Protein AF-A0A958J1I3-F1 (afdb_monomer)

Solvent-accessible surface area (backbone atoms only — not comparable to full-atom values): 17478 Å² total; per-residue (Å²): 136,92,73,90,75,74,71,53,70,70,57,56,53,49,51,39,54,48,50,38,53,50,35,51,23,35,61,68,35,41,76,55,101,88,47,78,33,68,52,55,80,54,68,67,60,44,48,41,40,51,52,34,31,53,40,40,52,49,51,54,51,53,55,54,53,59,76,76,61,79,88,75,64,54,66,66,52,46,55,53,46,52,53,48,50,51,51,32,52,52,42,48,51,52,46,53,51,52,49,54,50,49,49,54,52,51,50,54,52,51,50,54,51,50,52,54,50,53,51,52,53,51,51,52,52,54,50,52,53,53,50,52,51,51,51,51,52,51,53,49,51,55,53,51,52,55,51,49,51,53,49,51,54,50,51,37,46,72,72,66,47,69,83,77,75,65,87,58,99,49,93,50,73,67,20,54,48,31,53,52,51,44,54,51,41,53,53,48,50,53,49,51,51,52,50,50,53,50,54,52,50,50,52,55,50,52,52,52,51,50,54,49,50,51,53,48,53,52,52,51,51,52,50,51,52,51,51,52,53,51,50,52,51,50,51,53,48,51,51,51,52,50,51,51,50,52,51,49,54,52,49,49,53,51,51,54,50,50,55,51,52,52,50,55,50,50,52,51,50,52,51,50,53,48,53,52,50,53,49,51,53,52,50,50,52,46,45,50,50,20,52,50,44,28,51,52,20,49,53,44,29,52,53,18,61,70,54,45,87,84,13,57,73,53,27,55,52,19,51,52,50,24,57,49,22,76,72,86

Sequence (328 aa):
MSGDDEVPIEEIYQHWQHGISICDAMLNGGENRFGSFYKIEDAEFQKQIYDIRNGLQQLLENARQRREINSAAGSTMEAQFDELYEKVMITAKNCEQSFQELQMSNYSKMESAYYSGVTMIRLAISFSVILALGISIVFGKWITGAISKLMGATEELANGDLTQNVDIQSEDELGKLANSMNAMRDKFVLKINDVQTVASGVTTNSWQVSATAEAISQGATEQAATAEEVSSSMEEIAANIQQNADNALQTEKIAVQTAQDAKISGEAVVKTVGAMRDIAGKISIIEEIARQTNLLALNAAIEAARAGEHGKGFAVVAAEVRKLAERS

Foldseek 3Di:
DPDPPPPPVVVVLVVLVVLLVVLVCQCPFDDDPVGGHDHDPDPVLNVLSVLLNVLSVVLSVLVVVCVVDPDPCNPVSVVVNVVSVVVSVVSVVVSVVVVVVVVVVVVVVVVVVVVVVVVVVVVVVVVVVVVVVVVCVVVVCLVVVLVVLVVVLVVCVVVVNLPDARDDPDPDPSVVVSVVSNVVSVVVVVVVVVVVVVVVVVVVVVVVVVVVVVVVVVVVVVVVVVVVVVVVVVVVVVVVVVVVVVVVVVVVVVVVVVVVVVVVVVVVVVVVVVVVVVVVVVVVVLLVVLVVQLVVLVVQLVVLVVVPPVSPVSNVVSVVSNVVSVVD

Nearest PDB structures (foldseek):
  8c5v-assembly1_I  TM=5.885E-01  e=3.967E-08  Escherichia coli
  3zx6-assembly1_B  TM=6.823E-01  e=2.682E-05  Archaeoglobus fulgidus DSM 4304
  3zx6-assembly1_A  TM=7.170E-01  e=5.809E-05  Archaeoglobus fulgidus DSM 4304
  3ja6-assembly1_I  TM=3.641E-01  e=4.634E-02  Escherichia coli

Radius of gyration: 97.56 Å; Cα contacts (8 Å, |Δi|>4): 157; chains: 1; bounding box: 191×30×256 Å

Structure (mmCIF, N/CA/C/O backbone):
data_AF-A0A958J1I3-F1
#
_entry.id   AF-A0A958J1I3-F1
#
loop_
_atom_site.group_PDB
_atom_site.id
_atom_site.type_symbol
_atom_site.label_atom_id
_atom_site.label_alt_id
_atom_site.label_comp_id
_atom_site.label_asym_id
_atom_site.label_entity_id
_atom_site.label_seq_id
_atom_site.pdbx_PDB_ins_code
_atom_site.Cartn_x
_atom_site.Cartn_y
_atom_site.Cartn_z
_atom_site.occupancy
_atom_site.B_iso_or_equiv
_atom_site.auth_seq_id
_atom_site.auth_comp_id
_atom_site.auth_asym_id
_atom_site.auth_atom_id
_atom_site.pdbx_PDB_model_num
ATOM 1 N N . MET A 1 1 ? 85.263 -6.090 -95.114 1.00 29.98 1 MET A N 1
ATOM 2 C CA . MET A 1 1 ? 86.656 -6.544 -94.862 1.00 29.98 1 MET A CA 1
ATOM 3 C C . MET A 1 1 ? 86.675 -7.395 -93.594 1.00 29.98 1 MET A C 1
ATOM 5 O O . MET A 1 1 ? 86.521 -6.840 -92.519 1.00 29.98 1 MET A O 1
ATOM 9 N N . SER A 1 2 ? 86.790 -8.720 -93.647 1.00 36.16 2 SER A N 1
ATOM 10 C CA . SER A 1 2 ? 87.144 -9.592 -94.779 1.00 36.16 2 SER A CA 1
ATOM 11 C C . SER A 1 2 ? 86.116 -10.714 -94.961 1.00 36.16 2 SER A C 1
ATOM 13 O O . SER A 1 2 ? 85.946 -11.527 -94.056 1.00 36.16 2 SER A O 1
ATOM 15 N N . GLY A 1 3 ? 85.479 -10.736 -96.131 1.00 32.16 3 GLY A N 1
ATOM 16 C CA . GLY A 1 3 ? 84.404 -11.652 -96.510 1.00 32.16 3 GLY A CA 1
ATOM 17 C C . GLY A 1 3 ? 83.336 -10.872 -97.269 1.00 32.16 3 GLY A C 1
ATOM 18 O O . GLY A 1 3 ? 82.390 -10.395 -96.653 1.00 32.16 3 GLY A O 1
ATOM 19 N N . ASP A 1 4 ? 83.556 -10.644 -98.568 1.00 41.19 4 ASP A N 1
ATOM 20 C CA . ASP A 1 4 ? 82.495 -10.223 -99.490 1.00 41.19 4 ASP A CA 1
ATOM 21 C C . ASP A 1 4 ? 81.545 -11.415 -99.661 1.00 41.19 4 ASP A C 1
ATOM 23 O O . ASP A 1 4 ? 81.651 -12.186 -100.612 1.00 41.19 4 ASP A O 1
ATOM 27 N N . ASP A 1 5 ? 80.653 -11.599 -98.689 1.00 40.56 5 ASP A N 1
ATOM 28 C CA . ASP A 1 5 ? 79.436 -12.377 -98.880 1.00 40.56 5 ASP A CA 1
ATOM 29 C C . ASP A 1 5 ? 78.467 -11.462 -99.637 1.00 40.56 5 ASP A C 1
ATOM 31 O O . ASP A 1 5 ? 77.619 -10.788 -99.048 1.00 40.56 5 ASP A O 1
ATOM 35 N N . GLU A 1 6 ? 78.653 -11.360 -100.957 1.00 43.72 6 GLU A N 1
ATOM 36 C CA . GLU A 1 6 ? 77.620 -10.818 -101.837 1.00 43.72 6 GLU A CA 1
ATOM 37 C C . GLU A 1 6 ? 76.363 -11.662 -101.623 1.00 43.72 6 GLU A C 1
ATOM 39 O O . GLU A 1 6 ? 76.263 -12.795 -102.101 1.00 43.72 6 GLU A O 1
ATOM 44 N N . VAL A 1 7 ? 75.413 -11.112 -100.861 1.00 52.91 7 VAL A N 1
ATOM 45 C CA . VAL A 1 7 ? 74.065 -11.661 -100.737 1.00 52.91 7 VAL A CA 1
ATOM 46 C C . VAL A 1 7 ? 73.565 -11.888 -102.164 1.00 52.91 7 VAL A C 1
ATOM 48 O O . VAL A 1 7 ? 73.525 -10.922 -102.938 1.00 52.91 7 VAL A O 1
ATOM 51 N N . PRO A 1 8 ? 73.222 -13.132 -102.552 1.00 62.91 8 PRO A N 1
ATOM 52 C CA . PRO A 1 8 ? 72.697 -13.412 -103.873 1.00 62.91 8 PRO A CA 1
ATOM 53 C C . PRO A 1 8 ? 71.594 -12.408 -104.187 1.00 62.91 8 PRO A C 1
ATOM 55 O O . PRO A 1 8 ? 70.680 -12.216 -103.390 1.00 62.91 8 PRO A O 1
ATOM 58 N N . ILE A 1 9 ? 71.663 -11.757 -105.347 1.00 64.81 9 ILE A N 1
ATOM 59 C CA . ILE A 1 9 ? 70.689 -10.733 -105.760 1.00 64.81 9 ILE A CA 1
ATOM 60 C C . ILE A 1 9 ? 69.236 -11.243 -105.602 1.00 64.81 9 ILE A C 1
ATOM 62 O O . ILE A 1 9 ? 68.337 -10.491 -105.228 1.00 64.81 9 ILE A O 1
ATOM 66 N N . GLU A 1 10 ? 69.019 -12.544 -105.814 1.00 66.19 10 GLU A N 1
ATOM 67 C CA . GLU A 1 10 ? 67.739 -13.231 -105.609 1.00 66.19 10 GLU A CA 1
ATOM 68 C C . GLU A 1 10 ? 67.233 -13.176 -104.153 1.00 66.19 10 GLU A C 1
ATOM 70 O O . GLU A 1 10 ? 66.034 -13.054 -103.906 1.00 66.19 10 GLU A O 1
ATOM 75 N N . GLU A 1 11 ? 68.137 -13.211 -103.177 1.00 71.19 11 GLU A N 1
ATOM 76 C CA . GLU A 1 11 ? 67.836 -13.109 -101.750 1.00 71.19 11 GLU A CA 1
ATOM 77 C C . GLU A 1 11 ? 67.462 -11.663 -101.365 1.00 71.19 11 GLU A C 1
ATOM 79 O O . GLU A 1 11 ? 66.508 -11.452 -100.615 1.00 71.19 11 GLU A O 1
ATOM 84 N N . ILE A 1 12 ? 68.086 -10.650 -101.982 1.00 73.38 12 ILE A N 1
ATOM 85 C CA . ILE A 1 12 ? 67.713 -9.228 -101.815 1.00 73.38 12 ILE A CA 1
ATOM 86 C C . ILE A 1 12 ? 66.283 -8.969 -102.316 1.00 73.38 12 ILE A C 1
ATOM 88 O O . ILE A 1 12 ? 65.480 -8.333 -101.627 1.00 73.38 12 ILE A O 1
ATOM 92 N N . TYR A 1 13 ? 65.923 -9.514 -103.483 1.00 76.25 13 TYR A N 1
ATOM 93 C CA . TYR A 1 13 ? 64.557 -9.420 -104.008 1.00 76.25 13 TYR A CA 1
ATOM 94 C C . TYR A 1 13 ? 63.529 -10.064 -103.080 1.00 76.25 13 TYR A C 1
ATOM 96 O O . TYR A 1 13 ? 62.459 -9.493 -102.849 1.00 76.25 13 TYR A O 1
ATOM 104 N N . GLN A 1 14 ? 63.855 -11.236 -102.530 1.00 79.94 14 GLN A N 1
ATOM 105 C CA . GLN A 1 14 ? 63.022 -11.899 -101.531 1.00 79.94 14 GLN A CA 1
ATOM 106 C C . GLN A 1 14 ? 62.835 -10.997 -100.305 1.00 79.94 14 GLN A C 1
ATOM 108 O O . GLN A 1 14 ? 61.708 -10.821 -99.847 1.00 79.94 14 GLN A O 1
ATOM 113 N N . HIS A 1 15 ? 63.893 -10.361 -99.797 1.00 81.44 15 HIS A N 1
ATOM 114 C CA . HIS A 1 15 ? 63.793 -9.436 -98.665 1.00 81.44 15 HIS A CA 1
ATOM 115 C C . HIS A 1 15 ? 62.873 -8.238 -98.935 1.00 81.44 15 HIS A C 1
ATOM 117 O O . HIS A 1 15 ? 62.054 -7.907 -98.076 1.00 81.44 15 HIS A O 1
ATOM 123 N N . TRP A 1 16 ? 62.922 -7.624 -100.120 1.00 83.38 16 TRP A N 1
ATOM 124 C CA . TRP A 1 16 ? 62.001 -6.528 -100.449 1.00 83.38 16 TRP A CA 1
ATOM 125 C C . TRP A 1 16 ? 60.556 -6.999 -100.617 1.00 83.38 16 TRP A C 1
ATOM 127 O O . TRP A 1 16 ? 59.643 -6.331 -100.134 1.00 83.38 16 TRP A O 1
ATOM 137 N N . GLN A 1 17 ? 60.328 -8.170 -101.221 1.00 83.31 17 GLN A N 1
ATOM 138 C CA . GLN A 1 17 ? 58.988 -8.770 -101.286 1.00 83.31 17 GLN A CA 1
ATOM 139 C C . GLN A 1 17 ? 58.423 -9.061 -99.890 1.00 83.31 17 GLN A C 1
ATOM 141 O O . GLN A 1 17 ? 57.243 -8.810 -99.634 1.00 83.31 17 GLN A O 1
ATOM 146 N N . HIS A 1 18 ? 59.263 -9.525 -98.964 1.00 85.62 18 HIS A N 1
ATOM 147 C CA . HIS A 1 18 ? 58.885 -9.691 -97.563 1.00 85.62 18 HIS A CA 1
ATOM 148 C C . HIS A 1 18 ? 58.557 -8.367 -96.885 1.00 85.62 18 HIS A C 1
ATOM 150 O O . HIS A 1 18 ? 57.523 -8.282 -96.227 1.00 85.62 18 HIS A O 1
ATOM 156 N N . GLY A 1 19 ? 59.376 -7.332 -97.088 1.00 84.31 19 GLY A N 1
ATOM 157 C CA . GLY A 1 19 ? 59.107 -5.990 -96.573 1.00 84.31 19 GLY A CA 1
ATOM 158 C C . GLY A 1 19 ? 57.751 -5.454 -97.038 1.00 84.31 19 GLY A C 1
ATOM 159 O O . GLY A 1 19 ? 56.958 -5.010 -96.214 1.00 84.31 19 GLY A O 1
ATOM 160 N N . ILE A 1 20 ? 57.423 -5.604 -98.327 1.00 85.12 20 ILE A N 1
ATOM 161 C CA . ILE A 1 20 ? 56.114 -5.217 -98.887 1.00 85.12 20 ILE A CA 1
ATOM 162 C C . ILE A 1 20 ? 54.974 -5.988 -98.206 1.00 85.12 20 ILE A C 1
ATOM 164 O O . ILE A 1 20 ? 53.985 -5.380 -97.801 1.00 85.12 20 ILE A O 1
ATOM 168 N N . SER A 1 21 ? 55.121 -7.307 -98.025 1.00 85.12 21 SER A N 1
ATOM 169 C CA . SER A 1 21 ? 54.121 -8.140 -97.340 1.00 85.12 21 SER A CA 1
ATOM 170 C C . SER A 1 21 ? 53.931 -7.760 -95.866 1.00 85.12 21 SER A C 1
ATOM 172 O O . SER A 1 21 ? 52.814 -7.850 -95.354 1.00 85.12 21 SER A O 1
ATOM 174 N N . ILE A 1 22 ? 54.993 -7.330 -95.181 1.00 85.75 22 ILE A N 1
ATOM 175 C CA . ILE A 1 22 ? 54.921 -6.830 -93.803 1.00 85.75 22 ILE A CA 1
ATOM 176 C C . ILE A 1 22 ? 54.189 -5.487 -93.769 1.00 85.75 22 ILE A C 1
ATOM 178 O O . ILE A 1 22 ? 53.263 -5.330 -92.976 1.00 85.75 22 ILE A O 1
ATOM 182 N N . CYS A 1 23 ? 54.525 -4.553 -94.662 1.00 85.88 23 CYS A N 1
ATOM 183 C CA . CYS A 1 23 ? 53.825 -3.274 -94.768 1.00 85.88 23 CYS A CA 1
ATOM 184 C C . CYS A 1 23 ? 52.327 -3.464 -95.063 1.00 85.88 23 CYS A C 1
ATOM 186 O O . CYS A 1 23 ? 51.488 -2.823 -94.435 1.00 85.88 23 CYS A O 1
ATOM 188 N N . ASP A 1 24 ? 51.977 -4.380 -95.971 1.00 85.12 24 ASP A N 1
ATOM 189 C CA . ASP A 1 24 ? 50.583 -4.704 -96.290 1.00 85.12 24 ASP A CA 1
ATOM 190 C C . ASP A 1 24 ? 49.822 -5.295 -95.096 1.00 85.12 24 ASP A C 1
ATOM 192 O O . ASP A 1 24 ? 48.665 -4.932 -94.862 1.00 85.12 24 ASP A O 1
ATOM 196 N N . ALA A 1 25 ? 50.478 -6.157 -94.313 1.00 84.38 25 ALA A N 1
ATOM 197 C CA . ALA A 1 25 ? 49.906 -6.718 -93.093 1.00 84.38 25 ALA A CA 1
ATOM 198 C C . ALA A 1 25 ? 49.723 -5.653 -91.996 1.00 84.38 25 ALA A C 1
ATOM 200 O O . ALA A 1 25 ? 48.696 -5.647 -91.321 1.00 84.38 25 ALA A O 1
ATOM 201 N N . MET A 1 26 ? 50.657 -4.706 -91.851 1.00 83.25 26 MET A N 1
ATOM 202 C CA . MET A 1 26 ? 50.542 -3.600 -90.889 1.00 83.25 26 MET A CA 1
ATOM 203 C C . MET A 1 26 ? 49.437 -2.591 -91.257 1.00 83.25 26 MET A C 1
ATOM 205 O O . MET A 1 26 ? 48.761 -2.064 -90.371 1.00 83.25 26 MET A O 1
ATOM 209 N N . LEU A 1 27 ? 49.221 -2.328 -92.553 1.00 84.19 27 LEU A N 1
ATOM 210 C CA . LEU A 1 27 ? 48.207 -1.377 -93.034 1.00 84.19 27 LEU A CA 1
ATOM 211 C C . LEU A 1 27 ? 46.780 -1.928 -92.989 1.00 84.19 27 LEU A C 1
ATOM 213 O O . LEU A 1 27 ? 45.836 -1.182 -92.722 1.00 84.19 27 LEU A O 1
ATOM 217 N N . ASN A 1 28 ? 46.606 -3.219 -93.279 1.00 82.00 28 ASN A N 1
ATOM 218 C CA . ASN A 1 28 ? 45.280 -3.823 -93.434 1.00 82.00 28 ASN A CA 1
ATOM 219 C C . ASN A 1 28 ? 44.875 -4.715 -92.255 1.00 82.00 28 ASN A C 1
ATOM 221 O O . ASN A 1 28 ? 43.683 -4.964 -92.073 1.00 82.00 28 ASN A O 1
ATOM 225 N N . GLY A 1 29 ? 45.838 -5.145 -91.436 1.00 75.44 29 GLY A N 1
ATOM 226 C CA . GLY A 1 29 ? 45.662 -6.228 -90.475 1.00 75.44 29 GLY A CA 1
ATOM 227 C C . GLY A 1 29 ? 45.612 -7.591 -91.175 1.00 75.44 29 GLY A C 1
ATOM 228 O O . GLY A 1 29 ? 45.066 -7.722 -92.271 1.00 75.44 29 GLY A O 1
ATOM 229 N N . GLY A 1 30 ? 46.190 -8.620 -90.558 1.00 75.62 30 GLY A N 1
ATOM 230 C CA . GLY A 1 30 ? 46.185 -9.979 -91.110 1.00 75.62 30 GLY A CA 1
ATOM 231 C C . GLY A 1 30 ? 47.398 -10.813 -90.711 1.00 75.62 30 GLY A C 1
ATOM 232 O O . GLY A 1 30 ? 48.286 -10.348 -89.998 1.00 75.62 30 GLY A O 1
ATOM 233 N N . GLU A 1 31 ? 47.433 -12.058 -91.183 1.00 72.88 31 GLU A N 1
ATOM 234 C CA . GLU A 1 31 ? 48.570 -12.961 -90.998 1.00 72.88 31 GLU A CA 1
ATOM 235 C C . GLU A 1 31 ? 49.463 -12.990 -92.235 1.00 72.88 31 GLU A C 1
ATOM 237 O O . GLU A 1 31 ? 48.998 -13.083 -93.372 1.00 72.88 31 GLU A O 1
ATOM 242 N N . ASN A 1 32 ? 50.769 -12.962 -91.998 1.00 73.38 32 ASN A N 1
ATOM 243 C CA . ASN A 1 32 ? 51.771 -13.299 -92.996 1.00 73.38 32 ASN A CA 1
ATOM 244 C C . ASN A 1 32 ? 52.754 -14.331 -92.412 1.00 73.38 32 ASN A C 1
ATOM 246 O O . ASN A 1 32 ? 52.654 -14.742 -91.257 1.00 73.38 32 ASN A O 1
ATOM 250 N N . ARG A 1 33 ? 53.749 -14.736 -93.207 1.00 69.00 33 ARG A N 1
ATOM 251 C CA . ARG A 1 33 ? 54.787 -15.707 -92.804 1.00 69.00 33 ARG A CA 1
ATOM 252 C C . ARG A 1 33 ? 55.667 -15.276 -91.614 1.00 69.00 33 ARG A C 1
ATOM 254 O O . ARG A 1 33 ? 56.469 -16.082 -91.154 1.00 69.00 33 ARG A O 1
ATOM 261 N N . PHE A 1 34 ? 55.553 -14.032 -91.149 1.00 67.12 34 PHE A N 1
ATOM 262 C CA . PHE A 1 34 ? 56.303 -13.463 -90.025 1.00 67.12 34 PHE A CA 1
ATOM 263 C C . PHE A 1 34 ? 55.440 -13.231 -88.775 1.00 67.12 34 PHE A C 1
ATOM 265 O O . PHE A 1 34 ? 55.994 -12.942 -87.717 1.00 67.12 34 PHE A O 1
ATOM 272 N N . GLY A 1 35 ? 54.113 -13.381 -88.861 1.00 73.81 35 GLY A N 1
ATOM 273 C CA . GLY A 1 35 ? 53.212 -13.290 -87.714 1.00 73.81 35 GLY A CA 1
ATOM 274 C C . GLY A 1 35 ? 51.849 -12.679 -88.035 1.00 73.81 35 GLY A C 1
ATOM 275 O O . GLY A 1 35 ? 51.527 -12.376 -89.185 1.00 73.81 35 GLY A O 1
ATOM 276 N N . SER A 1 36 ? 51.050 -12.501 -86.983 1.00 72.56 36 SER A N 1
ATOM 277 C CA . SER A 1 36 ? 49.771 -11.790 -87.028 1.00 72.56 36 SER A CA 1
ATOM 278 C C . SER A 1 36 ? 49.991 -10.318 -86.690 1.00 72.56 36 SER A C 1
ATOM 280 O O . SER A 1 36 ? 50.568 -9.994 -85.649 1.00 72.56 36 SER A O 1
ATOM 282 N N . PHE A 1 37 ? 49.554 -9.429 -87.578 1.00 74.31 37 PHE A N 1
ATOM 283 C CA . PHE A 1 37 ? 49.693 -7.985 -87.429 1.00 74.31 37 PHE A CA 1
ATOM 284 C C . PHE A 1 37 ? 48.326 -7.360 -87.162 1.00 74.31 37 PHE A C 1
ATOM 286 O O . PHE A 1 37 ? 47.364 -7.581 -87.903 1.00 74.31 37 PHE A O 1
ATOM 293 N N . TYR A 1 38 ? 48.252 -6.546 -86.108 1.00 72.88 38 TYR A N 1
ATOM 294 C CA . TYR A 1 38 ? 47.109 -5.671 -85.882 1.00 72.88 38 TYR A CA 1
ATOM 295 C C . TYR A 1 38 ? 47.186 -4.484 -86.834 1.00 72.88 38 TYR A C 1
ATOM 297 O O . TYR A 1 38 ? 48.259 -3.915 -87.045 1.00 72.88 38 TYR A O 1
ATOM 305 N N . LYS A 1 39 ? 46.033 -4.107 -87.390 1.00 77.06 39 LYS A N 1
ATOM 306 C CA . LYS A 1 39 ? 45.916 -2.917 -88.223 1.00 77.06 39 LYS A CA 1
ATOM 307 C C . LYS A 1 39 ? 46.328 -1.694 -87.411 1.00 77.06 39 LYS A C 1
ATOM 309 O O . LYS A 1 39 ? 45.762 -1.436 -86.351 1.00 77.06 39 LYS A O 1
ATOM 314 N N . ILE A 1 40 ? 47.290 -0.939 -87.918 1.00 76.94 40 ILE A N 1
ATOM 315 C CA . ILE A 1 40 ? 47.741 0.278 -87.249 1.00 76.94 40 ILE A CA 1
ATOM 316 C C . ILE A 1 40 ? 46.751 1.389 -87.557 1.00 76.94 40 ILE A C 1
ATOM 318 O O . ILE A 1 40 ? 46.448 1.614 -88.721 1.00 76.94 40 ILE A O 1
ATOM 322 N N . GLU A 1 41 ? 46.225 2.061 -86.535 1.00 77.69 41 GLU A N 1
ATOM 323 C CA . GLU A 1 41 ? 45.218 3.122 -86.697 1.00 77.69 41 GLU A CA 1
ATOM 324 C C . GLU A 1 41 ? 45.820 4.532 -86.763 1.00 77.69 41 GLU A C 1
ATOM 326 O O . GLU A 1 41 ? 45.143 5.469 -87.182 1.00 77.69 41 GLU A O 1
ATOM 331 N N . ASP A 1 42 ? 47.090 4.689 -86.382 1.00 82.62 42 ASP A N 1
ATOM 332 C CA . ASP A 1 42 ? 47.779 5.975 -86.430 1.00 82.62 42 ASP A CA 1
ATOM 333 C C . ASP A 1 42 ? 48.042 6.401 -87.885 1.00 82.62 42 ASP A C 1
ATOM 335 O O . ASP A 1 42 ? 48.749 5.722 -88.633 1.00 82.62 42 ASP A O 1
ATOM 339 N N . ALA A 1 43 ? 47.440 7.520 -88.295 1.00 82.12 43 ALA A N 1
ATOM 340 C CA . ALA A 1 43 ? 47.450 7.982 -89.682 1.00 82.12 43 ALA A CA 1
ATOM 341 C C . ALA A 1 43 ? 48.850 8.391 -90.175 1.00 82.12 43 ALA A C 1
ATOM 343 O O . ALA A 1 43 ? 49.150 8.263 -91.364 1.00 82.12 43 ALA A O 1
ATOM 344 N N . GLU A 1 44 ? 49.710 8.878 -89.279 1.00 82.62 44 GLU A N 1
ATOM 345 C CA . GLU A 1 44 ? 51.079 9.274 -89.609 1.00 82.62 44 GLU A CA 1
ATOM 346 C C . GLU A 1 44 ? 51.964 8.037 -89.795 1.00 82.62 44 GLU A C 1
ATOM 348 O O . GLU A 1 44 ? 52.682 7.928 -90.792 1.00 82.62 44 GLU A O 1
ATOM 353 N N . PHE A 1 45 ? 51.814 7.046 -88.916 1.00 82.81 45 PHE A N 1
ATOM 354 C CA . PHE A 1 45 ? 52.483 5.754 -89.027 1.00 82.81 45 PHE A CA 1
ATOM 355 C C . PHE A 1 45 ? 52.042 4.968 -90.269 1.00 82.81 45 PHE A C 1
ATOM 357 O O . PHE A 1 45 ? 52.872 4.429 -91.002 1.00 82.81 45 PHE A O 1
ATOM 364 N N . GLN A 1 46 ? 50.737 4.953 -90.568 1.00 84.81 46 GLN A N 1
ATOM 365 C CA . GLN A 1 46 ? 50.204 4.364 -91.801 1.00 84.81 46 GLN A CA 1
ATOM 366 C C . GLN A 1 46 ? 50.838 4.997 -93.043 1.00 84.81 46 GLN A C 1
ATOM 368 O O . GLN A 1 46 ? 51.214 4.286 -93.973 1.00 84.81 46 GLN A O 1
ATOM 373 N N . LYS A 1 47 ? 50.986 6.327 -93.065 1.00 86.88 47 LYS A N 1
ATOM 374 C CA . LYS A 1 47 ? 51.610 7.033 -94.186 1.00 86.88 47 LYS A CA 1
ATOM 375 C C . LYS A 1 47 ? 53.074 6.625 -94.367 1.00 86.88 47 LYS A C 1
ATOM 377 O O . LYS A 1 47 ? 53.474 6.327 -95.487 1.00 86.88 47 LYS A O 1
ATOM 382 N N . GLN A 1 48 ? 53.849 6.548 -93.285 1.00 86.31 48 GLN A N 1
ATOM 383 C CA . GLN A 1 48 ? 55.249 6.114 -93.343 1.00 86.31 48 GLN A CA 1
ATOM 384 C C . GLN A 1 48 ? 55.380 4.674 -93.862 1.00 86.31 48 GLN A C 1
ATOM 386 O O . GLN A 1 48 ? 56.210 4.405 -94.729 1.00 86.31 48 GLN A O 1
ATOM 391 N N . ILE A 1 49 ? 54.515 3.758 -93.414 1.00 86.56 49 ILE A N 1
ATOM 392 C CA . ILE A 1 49 ? 54.473 2.379 -93.925 1.00 86.56 49 ILE A CA 1
ATOM 393 C C . ILE A 1 49 ? 54.085 2.343 -95.404 1.00 86.56 49 ILE A C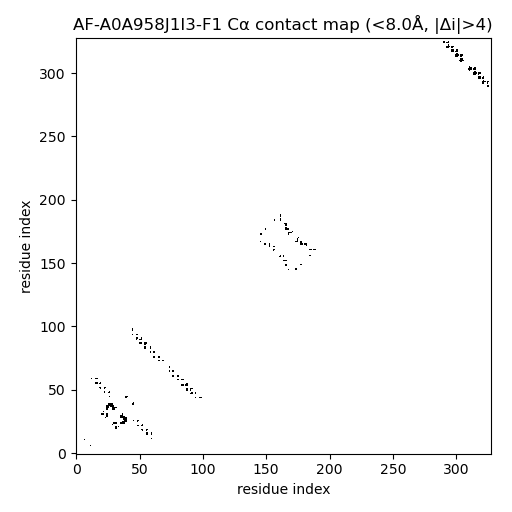 1
ATOM 395 O O . ILE A 1 49 ? 54.653 1.566 -96.173 1.00 86.56 49 ILE A O 1
ATOM 399 N N . TYR A 1 50 ? 53.130 3.176 -95.818 1.00 88.06 50 TYR A N 1
ATOM 400 C CA . TYR A 1 50 ? 52.713 3.281 -97.213 1.00 88.06 50 TYR A CA 1
ATOM 401 C C . TYR A 1 50 ? 53.857 3.782 -98.109 1.00 88.06 50 TYR A C 1
ATOM 403 O O . TYR A 1 50 ? 54.085 3.231 -99.187 1.00 88.06 50 TYR A O 1
ATOM 411 N N . ASP A 1 51 ? 54.620 4.771 -97.642 1.00 88.38 51 ASP A N 1
ATOM 412 C CA . ASP A 1 51 ? 55.786 5.311 -98.345 1.00 88.38 51 ASP A CA 1
ATOM 413 C C . ASP A 1 51 ? 56.918 4.270 -98.455 1.00 88.38 51 ASP A C 1
ATOM 415 O O . ASP A 1 51 ? 57.485 4.099 -99.537 1.00 88.38 51 ASP A O 1
ATOM 419 N N . ILE A 1 52 ? 57.188 3.500 -97.390 1.00 88.56 52 ILE A N 1
ATOM 420 C CA . ILE A 1 52 ? 58.143 2.373 -97.411 1.00 88.56 52 ILE A CA 1
ATOM 421 C C . ILE A 1 52 ? 57.686 1.301 -98.402 1.00 88.56 52 ILE A C 1
ATOM 423 O O . ILE A 1 52 ? 58.477 0.848 -99.228 1.00 88.56 52 ILE A O 1
ATOM 427 N N . ARG A 1 53 ? 56.406 0.912 -98.359 1.00 90.00 53 ARG A N 1
ATOM 428 C CA . ARG A 1 53 ? 55.831 -0.098 -99.256 1.00 90.00 53 ARG A CA 1
ATOM 429 C C . ARG A 1 53 ? 56.007 0.289 -100.721 1.00 90.00 53 ARG A C 1
ATOM 431 O O . ARG A 1 53 ? 56.490 -0.520 -101.511 1.00 90.00 53 ARG A O 1
ATOM 438 N N . ASN A 1 54 ? 55.623 1.513 -101.080 1.00 89.00 54 ASN A N 1
ATOM 439 C CA . ASN A 1 54 ? 55.731 2.000 -102.454 1.00 89.00 54 ASN A CA 1
ATOM 440 C C . ASN A 1 54 ? 57.192 2.127 -102.887 1.00 89.00 54 ASN A C 1
ATOM 442 O O . ASN A 1 54 ? 57.524 1.780 -104.018 1.00 89.00 54 ASN A O 1
ATOM 446 N N . GLY A 1 55 ? 58.073 2.579 -101.991 1.00 86.62 55 GLY A N 1
ATOM 447 C CA . GLY A 1 55 ? 59.503 2.651 -102.262 1.00 86.62 55 GLY A CA 1
ATOM 448 C C . GLY A 1 55 ? 60.130 1.273 -102.489 1.00 86.62 55 GLY A C 1
ATOM 449 O O . GLY A 1 55 ? 60.865 1.097 -103.455 1.00 86.62 55 GLY A O 1
ATOM 450 N N . LEU A 1 56 ? 59.773 0.260 -101.689 1.00 87.06 56 LEU A N 1
ATOM 451 C CA . LEU A 1 56 ? 60.199 -1.131 -101.902 1.00 87.06 56 LEU A CA 1
ATOM 452 C C . LEU A 1 56 ? 59.660 -1.711 -103.217 1.00 87.06 56 LEU A C 1
ATOM 454 O O . LEU A 1 56 ? 60.382 -2.427 -103.909 1.00 87.06 56 LEU A O 1
ATOM 458 N N . GLN A 1 57 ? 58.416 -1.395 -103.590 1.00 86.81 57 GLN A N 1
ATOM 459 C CA . GLN A 1 57 ? 57.852 -1.787 -104.887 1.00 86.81 57 GLN A CA 1
ATOM 460 C C . GLN A 1 57 ? 58.618 -1.151 -106.053 1.00 86.81 57 GLN A C 1
ATOM 462 O O . GLN A 1 57 ? 58.928 -1.838 -107.025 1.00 86.81 57 GLN A O 1
ATOM 467 N N . GLN A 1 58 ? 58.967 0.133 -105.944 1.00 85.19 58 GLN A N 1
ATOM 468 C CA . GLN A 1 58 ? 59.773 0.836 -106.943 1.00 85.19 58 GLN A CA 1
ATOM 469 C C . GLN A 1 58 ? 61.208 0.295 -107.015 1.00 85.19 58 GLN A C 1
ATOM 471 O O . GLN A 1 58 ? 61.725 0.125 -108.115 1.00 85.19 58 GLN A O 1
ATOM 476 N N . LEU A 1 59 ? 61.834 -0.050 -105.883 1.00 83.88 59 LEU A N 1
ATOM 477 C CA . LEU A 1 59 ? 63.151 -0.701 -105.857 1.00 83.88 59 LEU A CA 1
ATOM 478 C C . LEU A 1 59 ? 63.116 -2.065 -106.557 1.00 83.88 59 LEU A C 1
ATOM 480 O O . LEU A 1 59 ? 63.995 -2.359 -107.367 1.00 83.88 59 LEU A O 1
ATOM 484 N N . LEU A 1 60 ? 62.078 -2.869 -106.299 1.00 82.75 60 LEU A N 1
ATOM 485 C CA . LEU A 1 60 ? 61.874 -4.168 -106.945 1.00 82.75 60 LEU A CA 1
ATOM 486 C C . LEU A 1 60 ? 61.730 -4.027 -108.469 1.00 82.75 60 LEU A C 1
ATOM 488 O O . LEU A 1 60 ? 62.308 -4.812 -109.220 1.00 82.75 60 LEU A O 1
ATOM 492 N N . GLU A 1 61 ? 60.972 -3.028 -108.919 1.00 82.00 61 GLU A N 1
ATOM 493 C CA . GLU A 1 61 ? 60.728 -2.767 -110.338 1.00 82.00 61 GLU A CA 1
ATOM 494 C C . GLU A 1 61 ? 61.972 -2.210 -111.046 1.00 82.00 61 GLU A C 1
ATOM 496 O O . GLU A 1 61 ? 62.357 -2.710 -112.104 1.00 82.00 61 GLU A O 1
ATOM 501 N N . ASN A 1 62 ? 62.674 -1.256 -110.427 1.00 78.31 62 ASN A N 1
ATOM 502 C CA . ASN A 1 62 ? 63.929 -0.710 -110.948 1.00 78.31 62 ASN A CA 1
ATOM 503 C C . ASN A 1 62 ? 65.000 -1.799 -111.082 1.00 78.31 62 ASN A C 1
ATOM 505 O O . ASN A 1 62 ? 65.706 -1.875 -112.087 1.00 78.31 62 ASN A O 1
ATOM 509 N N . ALA A 1 63 ? 65.107 -2.684 -110.093 1.00 74.56 63 ALA A N 1
ATOM 510 C CA . ALA A 1 63 ? 66.078 -3.765 -110.127 1.00 74.56 63 ALA A CA 1
ATOM 511 C C . ALA A 1 63 ? 65.723 -4.830 -111.195 1.00 74.56 63 ALA A C 1
ATOM 513 O O . ALA A 1 63 ? 66.621 -5.321 -111.886 1.00 74.56 63 ALA A O 1
ATOM 514 N N . ARG A 1 64 ? 64.428 -5.099 -111.448 1.00 73.62 64 ARG A N 1
ATOM 515 C CA . ARG A 1 64 ? 63.980 -5.920 -112.594 1.00 73.62 64 ARG A CA 1
ATOM 516 C C . ARG A 1 64 ? 64.357 -5.298 -113.937 1.00 73.62 64 ARG A C 1
ATOM 518 O O . ARG A 1 64 ? 64.937 -5.986 -114.770 1.00 73.62 64 ARG A O 1
ATOM 525 N N . GLN A 1 65 ? 64.091 -4.007 -114.125 1.00 73.12 65 GLN A N 1
ATOM 526 C CA . GLN A 1 65 ? 64.416 -3.293 -115.365 1.00 73.12 65 GLN A CA 1
ATOM 527 C C . GLN A 1 65 ? 65.932 -3.226 -115.622 1.00 73.12 65 GLN A C 1
ATOM 529 O O . GLN A 1 65 ? 66.373 -3.334 -116.766 1.00 73.12 65 GLN A O 1
ATOM 534 N N . ARG A 1 66 ? 66.758 -3.149 -114.567 1.00 69.62 66 ARG A N 1
ATOM 535 C CA . ARG A 1 66 ? 68.228 -3.205 -114.676 1.00 69.62 66 ARG A CA 1
ATOM 536 C C . ARG A 1 66 ? 68.733 -4.528 -115.274 1.00 69.62 66 ARG A C 1
ATOM 538 O O . ARG A 1 66 ? 69.783 -4.536 -115.909 1.00 69.62 66 ARG A O 1
ATOM 545 N N . ARG A 1 67 ? 67.985 -5.633 -115.131 1.00 63.94 67 ARG A N 1
ATOM 546 C CA . ARG A 1 67 ? 68.301 -6.939 -115.745 1.00 63.94 67 ARG A CA 1
ATOM 547 C C . ARG A 1 67 ? 68.123 -6.941 -117.271 1.00 63.94 67 ARG A C 1
ATOM 549 O O . ARG A 1 67 ? 68.704 -7.792 -117.939 1.00 63.94 67 ARG A O 1
ATOM 556 N N . GLU A 1 68 ? 67.342 -6.008 -117.818 1.00 59.81 68 GLU A N 1
ATOM 557 C CA . GLU A 1 68 ? 66.939 -5.980 -119.233 1.00 59.81 68 GLU A CA 1
ATOM 558 C C . GLU A 1 68 ? 67.730 -4.971 -120.094 1.00 59.81 68 GLU A C 1
ATOM 560 O O . GLU A 1 68 ? 67.619 -4.996 -121.320 1.00 59.81 68 GLU A O 1
ATOM 565 N N . ILE A 1 69 ? 68.563 -4.102 -119.502 1.00 58.81 69 ILE A N 1
ATOM 566 C CA . ILE A 1 69 ? 69.155 -2.944 -120.200 1.00 58.81 69 ILE A CA 1
ATOM 567 C C . ILE A 1 69 ? 70.681 -3.066 -120.393 1.00 58.81 69 ILE A C 1
ATOM 569 O O . ILE A 1 69 ? 71.443 -3.287 -119.455 1.00 58.81 69 ILE A O 1
ATOM 573 N N . ASN A 1 70 ? 71.137 -2.840 -121.635 1.00 52.97 70 ASN A N 1
ATOM 574 C CA . ASN A 1 70 ? 72.543 -2.856 -122.062 1.00 52.97 70 ASN A CA 1
ATOM 575 C C . ASN A 1 70 ? 73.270 -1.516 -121.767 1.00 52.97 70 ASN A C 1
ATOM 577 O O . ASN A 1 70 ? 72.878 -0.463 -122.268 1.00 52.97 70 ASN A O 1
ATOM 581 N N . SER A 1 71 ? 74.324 -1.604 -120.946 1.00 58.97 71 SER A N 1
ATOM 582 C CA . SER A 1 71 ? 75.520 -0.756 -120.693 1.00 58.97 71 SER A CA 1
ATOM 583 C C . SER A 1 71 ? 75.538 0.793 -120.753 1.00 58.97 71 SER A C 1
ATOM 585 O O . SER A 1 71 ? 76.503 1.351 -120.239 1.00 58.97 71 SER A O 1
ATOM 587 N N . ALA A 1 72 ? 74.537 1.527 -121.262 1.00 51.81 72 ALA A N 1
ATOM 588 C CA . ALA A 1 72 ? 74.550 3.011 -121.286 1.00 51.81 72 ALA A CA 1
ATOM 589 C C . ALA A 1 72 ? 73.507 3.685 -120.370 1.00 51.81 72 ALA A C 1
ATOM 591 O O . ALA A 1 72 ? 73.739 4.792 -119.893 1.00 51.81 72 ALA A O 1
ATOM 592 N N . ALA A 1 73 ? 72.392 3.014 -120.064 1.00 55.88 73 ALA A N 1
ATOM 593 C CA . ALA A 1 73 ? 71.391 3.490 -119.095 1.00 55.88 73 ALA A CA 1
ATOM 594 C C . ALA A 1 73 ? 71.705 3.074 -117.639 1.00 55.88 73 ALA A C 1
ATOM 596 O O . ALA A 1 73 ? 70.998 3.463 -116.714 1.00 55.88 73 ALA A O 1
ATOM 597 N N . GLY A 1 74 ? 72.783 2.310 -117.425 1.00 58.44 74 GLY A N 1
ATOM 598 C CA . GLY A 1 74 ? 73.137 1.739 -116.124 1.00 58.44 74 GLY A CA 1
ATOM 599 C C . GLY A 1 74 ? 73.544 2.761 -115.058 1.00 58.44 74 GLY A C 1
ATOM 600 O O . GLY A 1 74 ? 73.147 2.591 -113.914 1.00 58.44 74 GLY A O 1
ATOM 601 N N . SER A 1 75 ? 74.272 3.830 -115.410 1.00 59.62 75 SER A N 1
ATOM 602 C CA . SER A 1 75 ? 74.810 4.791 -114.426 1.00 59.62 75 SER A CA 1
ATOM 603 C C . SER A 1 75 ? 73.775 5.800 -113.913 1.00 59.62 75 SER A C 1
ATOM 605 O O . SER A 1 75 ? 73.782 6.146 -112.736 1.00 59.62 75 SER A O 1
ATOM 607 N N . THR A 1 76 ? 72.845 6.256 -114.761 1.00 65.00 76 THR A N 1
ATOM 608 C CA . THR A 1 76 ? 71.720 7.112 -114.333 1.00 65.00 76 THR A CA 1
ATOM 609 C C . THR A 1 76 ? 70.720 6.329 -113.483 1.00 65.00 76 THR A C 1
ATOM 611 O O . THR A 1 76 ? 70.186 6.857 -112.512 1.00 65.00 76 THR A O 1
ATOM 614 N N . MET A 1 77 ? 70.502 5.058 -113.823 1.00 67.06 77 MET A N 1
ATOM 615 C CA . MET A 1 77 ? 69.609 4.164 -113.090 1.00 67.06 77 MET A CA 1
ATOM 616 C C . MET A 1 77 ? 70.207 3.718 -111.747 1.00 67.06 77 MET A C 1
ATOM 618 O O . MET A 1 77 ? 69.461 3.510 -110.800 1.00 67.06 77 MET A O 1
ATOM 622 N N . GLU A 1 78 ? 71.536 3.633 -111.640 1.00 69.00 78 GLU A N 1
ATOM 623 C CA . GLU A 1 78 ? 72.261 3.376 -110.387 1.00 69.00 78 GLU A CA 1
ATOM 624 C C . GLU A 1 78 ? 72.156 4.558 -109.415 1.00 69.00 78 GLU A C 1
ATOM 626 O O . GLU A 1 78 ? 71.764 4.362 -108.272 1.00 69.00 78 GLU A O 1
ATOM 631 N N . ALA A 1 79 ? 72.340 5.797 -109.888 1.00 71.12 79 ALA A N 1
ATOM 632 C CA . ALA A 1 79 ? 72.135 6.985 -109.053 1.00 71.12 79 ALA A CA 1
ATOM 633 C C . ALA A 1 79 ? 70.676 7.134 -108.565 1.00 71.12 79 ALA A C 1
ATOM 635 O O . ALA A 1 79 ? 70.443 7.464 -107.406 1.00 71.12 79 ALA A O 1
ATOM 636 N N . GLN A 1 80 ? 69.688 6.856 -109.428 1.00 76.62 80 GLN A N 1
ATOM 637 C CA . GLN A 1 80 ? 68.267 6.853 -109.043 1.00 76.62 80 GLN A CA 1
ATOM 638 C C . GLN A 1 80 ? 67.922 5.721 -108.069 1.00 76.62 80 GLN A C 1
ATOM 640 O O . GLN A 1 80 ? 67.050 5.878 -107.214 1.00 76.62 80 GLN A O 1
ATOM 645 N N . PHE A 1 81 ? 68.580 4.571 -108.213 1.00 79.56 81 PHE A N 1
ATOM 646 C CA . PHE A 1 81 ? 68.412 3.439 -107.315 1.00 79.56 81 PHE A CA 1
ATOM 647 C C . PHE A 1 81 ? 68.980 3.750 -105.926 1.00 79.56 81 PHE A C 1
ATOM 649 O O . PHE A 1 81 ? 68.277 3.538 -104.941 1.00 79.56 81 PHE A O 1
ATOM 656 N N . ASP A 1 82 ? 70.189 4.310 -105.848 1.00 79.25 82 ASP A N 1
ATOM 657 C CA . ASP A 1 82 ? 70.823 4.696 -104.583 1.00 79.25 82 ASP A CA 1
ATOM 658 C C . ASP A 1 82 ? 70.019 5.784 -103.856 1.00 79.25 82 ASP A C 1
ATOM 660 O O . ASP A 1 82 ? 69.768 5.663 -102.657 1.00 79.25 82 ASP A O 1
ATOM 664 N N . GLU A 1 83 ? 69.522 6.795 -104.581 1.00 83.12 83 GLU A N 1
ATOM 665 C CA . GLU A 1 83 ? 68.656 7.843 -104.021 1.00 83.12 83 GLU A CA 1
ATOM 666 C C . GLU A 1 83 ? 67.346 7.262 -103.456 1.00 83.12 83 GLU A C 1
ATOM 668 O O . GLU A 1 83 ? 66.911 7.609 -102.353 1.00 83.12 83 GLU A O 1
ATOM 673 N N . LEU A 1 84 ? 66.709 6.344 -104.192 1.00 84.56 84 LEU A N 1
ATOM 674 C CA . LEU A 1 84 ? 65.484 5.683 -103.747 1.00 84.56 84 LEU A CA 1
ATOM 675 C C . LEU A 1 84 ? 65.741 4.761 -102.547 1.00 84.56 84 LEU A C 1
ATOM 677 O O . LEU A 1 84 ? 64.938 4.738 -101.613 1.00 84.56 84 LEU A O 1
ATOM 681 N N . TYR A 1 85 ? 66.852 4.024 -102.555 1.00 83.12 85 TYR A N 1
ATOM 682 C CA . TYR A 1 85 ? 67.257 3.152 -101.459 1.00 83.12 85 TYR A CA 1
ATOM 683 C C . TYR A 1 85 ? 67.510 3.958 -100.184 1.00 83.12 85 TYR A C 1
ATOM 685 O O . TYR A 1 85 ? 66.959 3.633 -99.131 1.00 83.12 85 TYR A O 1
ATOM 693 N N . GLU A 1 86 ? 68.263 5.056 -100.278 1.00 86.44 86 GLU A N 1
ATOM 694 C CA . GLU A 1 86 ? 68.519 5.954 -99.153 1.00 86.44 86 GLU A CA 1
ATOM 695 C C . GLU A 1 86 ? 67.209 6.528 -98.595 1.00 86.44 86 GLU A C 1
ATOM 697 O O . GLU A 1 86 ? 66.976 6.491 -97.383 1.00 86.44 86 GLU A O 1
ATOM 702 N N . LYS A 1 87 ? 66.294 6.962 -99.469 1.00 87.00 87 LYS A N 1
ATOM 703 C CA . LYS A 1 87 ? 64.975 7.466 -99.069 1.00 87.00 87 LYS A CA 1
ATOM 704 C C . LYS A 1 87 ? 64.148 6.411 -98.329 1.00 87.00 87 LYS A C 1
ATOM 706 O O . LYS A 1 87 ? 63.599 6.716 -97.272 1.00 87.00 87 LYS A O 1
ATOM 711 N N . VAL A 1 88 ? 64.088 5.177 -98.838 1.00 86.06 88 VAL A N 1
ATOM 712 C CA . VAL A 1 88 ? 63.381 4.059 -98.185 1.00 86.06 88 VAL A CA 1
ATOM 713 C C . VAL A 1 88 ? 63.985 3.750 -96.818 1.00 86.06 88 VAL A C 1
ATOM 715 O O . VAL A 1 88 ? 63.243 3.584 -95.851 1.00 86.06 88 VAL A O 1
ATOM 718 N N . MET A 1 89 ? 65.315 3.729 -96.708 1.00 85.56 89 MET A N 1
ATOM 719 C CA . MET A 1 89 ? 66.007 3.468 -95.444 1.00 85.56 89 MET A CA 1
ATOM 720 C C . MET A 1 89 ? 65.778 4.577 -94.409 1.00 85.56 89 MET A C 1
ATOM 722 O O . MET A 1 89 ? 65.562 4.281 -93.233 1.00 85.56 89 MET A O 1
ATOM 726 N N . ILE A 1 90 ? 65.766 5.846 -94.828 1.00 88.12 90 ILE A N 1
ATOM 727 C CA . ILE A 1 90 ? 65.439 6.980 -93.950 1.00 88.12 90 ILE A CA 1
ATOM 728 C C . ILE A 1 90 ? 63.988 6.883 -93.469 1.00 88.12 90 ILE A C 1
ATOM 730 O O . ILE A 1 90 ? 63.733 7.015 -92.272 1.00 88.12 90 ILE A O 1
ATOM 734 N N . THR A 1 91 ? 63.032 6.614 -94.366 1.00 86.06 91 THR A N 1
ATOM 735 C CA . THR A 1 91 ? 61.623 6.451 -93.978 1.00 86.06 91 THR A CA 1
ATOM 736 C C . THR A 1 91 ? 61.433 5.253 -93.046 1.00 86.06 91 THR A C 1
ATOM 738 O O . THR A 1 91 ? 60.709 5.373 -92.062 1.00 86.06 91 THR A O 1
ATOM 741 N N . ALA A 1 92 ? 62.128 4.135 -93.283 1.00 84.06 92 ALA A N 1
ATOM 742 C CA . ALA A 1 92 ? 62.105 2.964 -92.407 1.00 84.06 92 ALA A CA 1
ATOM 743 C C . ALA A 1 92 ? 62.654 3.265 -91.005 1.00 84.06 92 ALA A C 1
ATOM 745 O O . ALA A 1 92 ? 62.041 2.884 -90.010 1.00 84.06 92 ALA A O 1
ATOM 746 N N . LYS A 1 93 ? 63.760 4.010 -90.910 1.00 87.94 93 LYS A N 1
ATOM 747 C CA . LYS A 1 93 ? 64.338 4.425 -89.626 1.00 87.94 93 LYS A CA 1
ATOM 748 C C . LYS A 1 93 ? 63.429 5.390 -88.859 1.00 87.94 93 LYS A C 1
ATOM 750 O O . LYS A 1 93 ? 63.258 5.239 -87.652 1.00 87.94 93 LYS A O 1
ATOM 755 N N . ASN A 1 94 ? 62.823 6.355 -89.551 1.00 87.12 94 ASN A N 1
ATOM 756 C CA . ASN A 1 94 ? 61.849 7.265 -88.945 1.00 87.12 94 ASN A CA 1
ATOM 757 C C . ASN A 1 94 ? 60.611 6.495 -88.457 1.00 87.12 94 ASN A C 1
ATOM 759 O O . ASN A 1 94 ? 60.132 6.748 -87.356 1.00 87.12 94 ASN A O 1
ATOM 763 N N . CYS A 1 95 ? 60.160 5.500 -89.227 1.00 84.38 95 CYS A N 1
ATOM 764 C CA . CYS A 1 95 ? 59.085 4.593 -88.835 1.00 84.38 95 CYS A CA 1
ATOM 765 C C . CYS A 1 95 ? 59.435 3.791 -87.579 1.00 84.38 95 CYS A C 1
ATOM 767 O O . CYS A 1 95 ? 58.609 3.660 -86.683 1.00 84.38 95 CYS A O 1
ATOM 769 N N . GLU A 1 96 ? 60.660 3.290 -87.446 1.00 84.75 96 GLU A N 1
ATOM 770 C CA . GLU A 1 96 ? 61.085 2.610 -86.220 1.00 84.75 96 GLU A CA 1
ATOM 771 C C . GLU A 1 96 ? 61.064 3.546 -84.998 1.00 84.75 96 GLU A C 1
ATOM 773 O O . GLU A 1 96 ? 60.569 3.169 -83.934 1.00 84.75 96 GLU A O 1
ATOM 778 N N . GLN A 1 97 ? 61.540 4.786 -85.148 1.00 86.88 97 GLN A N 1
ATOM 779 C CA . GLN A 1 97 ? 61.516 5.781 -84.071 1.00 86.88 97 GLN A CA 1
ATOM 780 C C . GLN A 1 97 ? 60.088 6.144 -83.654 1.00 86.88 97 GLN A C 1
ATOM 782 O O . GLN A 1 97 ? 59.764 6.072 -82.468 1.00 86.88 97 GLN A O 1
ATOM 787 N N . SER A 1 98 ? 59.205 6.438 -84.614 1.00 83.62 98 SER A N 1
ATOM 788 C CA . SER A 1 98 ? 57.790 6.712 -84.337 1.00 83.62 98 SER A CA 1
ATOM 789 C C . SER A 1 98 ? 57.101 5.529 -83.643 1.00 83.62 98 SER A C 1
ATOM 791 O O . SER A 1 98 ? 56.252 5.725 -82.774 1.00 83.62 98 SER A O 1
ATOM 793 N N . PHE A 1 99 ? 57.495 4.289 -83.955 1.00 82.50 99 PHE A N 1
ATOM 794 C CA . PHE A 1 99 ? 56.961 3.095 -83.297 1.00 82.50 99 PHE A CA 1
ATOM 795 C C . PHE A 1 99 ? 57.374 3.012 -81.825 1.00 82.50 99 PHE A C 1
ATOM 797 O O . PHE A 1 99 ? 56.547 2.722 -80.957 1.00 82.50 99 PHE A O 1
ATOM 804 N N . GLN A 1 100 ? 58.648 3.282 -81.531 1.00 84.56 100 GLN A N 1
ATOM 805 C CA . GLN A 1 100 ? 59.165 3.311 -80.163 1.00 84.56 100 GLN A CA 1
ATOM 806 C C . GLN A 1 100 ? 58.508 4.431 -79.340 1.00 84.56 100 GLN A C 1
ATOM 808 O O . GLN A 1 100 ? 58.122 4.207 -78.190 1.00 84.56 100 GLN A O 1
ATOM 813 N N . GLU A 1 101 ? 58.305 5.609 -79.933 1.00 84.81 101 GLU A N 1
ATOM 814 C CA . GLU A 1 101 ? 57.595 6.730 -79.303 1.00 84.81 101 GLU A CA 1
ATOM 815 C C . GLU A 1 101 ? 56.128 6.396 -78.998 1.00 84.81 101 GLU A C 1
ATOM 817 O O . GLU A 1 101 ? 55.657 6.642 -77.883 1.00 84.81 101 GLU A O 1
ATOM 822 N N . LEU A 1 102 ? 55.415 5.767 -79.940 1.00 80.50 102 LEU A N 1
ATOM 823 C CA . LEU A 1 102 ? 54.038 5.304 -79.742 1.00 80.50 102 LEU A CA 1
ATOM 824 C C . LEU A 1 102 ? 53.934 4.271 -78.613 1.00 80.50 102 LEU A C 1
ATOM 826 O O . LEU A 1 102 ? 53.025 4.357 -77.784 1.00 80.50 102 LEU A O 1
ATOM 830 N N . GLN A 1 103 ? 54.873 3.324 -78.531 1.00 82.62 103 GLN A N 1
ATOM 831 C CA . GLN A 1 103 ? 54.910 2.350 -77.437 1.00 82.62 103 GLN A CA 1
ATOM 832 C C . GLN A 1 103 ? 55.128 3.018 -76.076 1.00 82.62 103 GLN A C 1
ATOM 834 O O . GLN A 1 103 ? 54.377 2.746 -75.136 1.00 82.62 103 GLN A O 1
ATOM 839 N N . MET A 1 104 ? 56.102 3.927 -75.965 1.00 83.25 104 MET A N 1
ATOM 840 C CA . MET A 1 104 ? 56.358 4.668 -74.723 1.00 83.25 104 MET A CA 1
ATOM 841 C C . MET A 1 104 ? 55.165 5.556 -74.327 1.00 83.25 104 MET A C 1
ATOM 843 O O . MET A 1 104 ? 54.795 5.632 -73.150 1.00 83.25 104 MET A O 1
ATOM 847 N N . SER A 1 105 ? 54.507 6.185 -75.306 1.00 83.31 105 SER A N 1
ATOM 848 C CA . SER A 1 105 ? 53.288 6.973 -75.094 1.00 83.31 105 SER A CA 1
ATOM 849 C C . SER A 1 105 ? 52.139 6.109 -74.565 1.00 83.31 105 SER A C 1
ATOM 851 O O . SER A 1 105 ? 51.491 6.465 -73.582 1.00 83.31 105 SER A O 1
ATOM 853 N N . ASN A 1 106 ? 51.906 4.939 -75.160 1.00 82.56 106 ASN A N 1
ATOM 854 C CA . ASN A 1 106 ? 50.844 4.031 -74.725 1.00 82.56 106 ASN A CA 1
ATOM 855 C C . ASN A 1 106 ? 51.122 3.426 -73.344 1.00 82.56 106 ASN A C 1
ATOM 857 O O . ASN A 1 106 ? 50.200 3.313 -72.536 1.00 82.56 106 ASN A O 1
ATOM 861 N N . TYR A 1 107 ? 52.380 3.099 -73.036 1.00 80.94 107 TYR A N 1
ATOM 862 C CA . TYR A 1 107 ? 52.761 2.570 -71.726 1.00 80.94 107 TYR A CA 1
ATOM 863 C C . TYR A 1 107 ? 52.535 3.597 -70.607 1.00 80.94 107 TYR A C 1
ATOM 865 O O . TYR A 1 107 ? 51.887 3.293 -69.608 1.00 80.94 107 TYR A O 1
ATOM 873 N N . SER A 1 108 ? 52.976 4.844 -70.800 1.00 83.75 108 SER A N 1
ATOM 874 C CA . SER A 1 108 ? 52.775 5.924 -69.818 1.00 83.75 108 SER A CA 1
ATOM 875 C C . SER A 1 108 ? 51.298 6.323 -69.645 1.00 83.75 108 SER A C 1
ATOM 877 O O . SER A 1 108 ? 50.843 6.587 -68.525 1.00 83.75 108 SER A O 1
ATOM 879 N N . LYS A 1 109 ? 50.501 6.305 -70.726 1.00 82.06 109 LYS A N 1
ATOM 880 C CA . LYS A 1 109 ? 49.036 6.471 -70.657 1.00 82.06 109 LYS A CA 1
ATOM 881 C C . LYS A 1 109 ? 48.373 5.347 -69.859 1.00 82.06 109 LYS A C 1
ATOM 883 O O . LYS A 1 109 ? 47.513 5.618 -69.026 1.00 82.06 109 LYS A O 1
ATOM 888 N N . MET A 1 110 ? 48.786 4.099 -70.073 1.00 80.69 110 MET A N 1
ATOM 889 C CA . MET A 1 110 ? 48.261 2.947 -69.338 1.00 80.69 110 MET A CA 1
ATOM 890 C C . MET A 1 110 ? 48.647 2.989 -67.852 1.00 80.69 110 MET A C 1
ATOM 892 O O . MET A 1 110 ? 47.811 2.718 -66.993 1.00 80.69 110 MET A O 1
ATOM 896 N N . GLU A 1 111 ? 49.877 3.391 -67.534 1.00 86.50 111 GLU A N 1
ATOM 897 C CA . GLU A 1 111 ? 50.358 3.526 -66.157 1.00 86.50 111 GLU A CA 1
ATOM 898 C C . GLU A 1 111 ? 49.597 4.617 -65.384 1.00 86.50 111 GLU A C 1
ATOM 900 O O . GLU A 1 111 ? 49.086 4.375 -64.288 1.00 86.50 111 GLU A O 1
ATOM 905 N N . SER A 1 112 ? 49.438 5.806 -65.972 1.00 84.81 112 SER A N 1
ATOM 906 C CA . SER A 1 112 ? 48.666 6.897 -65.357 1.00 84.81 112 SER A CA 1
ATOM 907 C C . SER A 1 112 ? 47.176 6.558 -65.199 1.00 84.81 112 SER A C 1
ATOM 909 O O . SER A 1 112 ? 46.579 6.870 -64.161 1.00 84.81 112 SER A O 1
ATOM 911 N N . ALA A 1 113 ? 46.577 5.856 -66.168 1.00 85.12 113 ALA A N 1
ATOM 912 C CA . ALA A 1 113 ? 45.212 5.338 -66.065 1.00 85.12 113 ALA A CA 1
ATOM 913 C C . ALA A 1 113 ? 45.068 4.299 -64.936 1.00 85.12 113 ALA A C 1
ATOM 915 O O . ALA A 1 113 ? 44.106 4.344 -64.168 1.00 85.12 113 ALA A O 1
ATOM 916 N N . TYR A 1 114 ? 46.047 3.404 -64.774 1.00 88.44 114 TYR A N 1
ATOM 917 C CA . TYR A 1 114 ? 46.056 2.411 -63.699 1.00 88.44 114 TYR A CA 1
ATOM 918 C C . TYR A 1 114 ? 46.135 3.065 -62.310 1.00 88.44 114 TYR A C 1
ATOM 920 O O . TYR A 1 114 ? 45.305 2.782 -61.442 1.00 88.44 114 TYR A O 1
ATOM 928 N N . TYR A 1 115 ? 47.080 3.989 -62.094 1.00 88.19 115 TYR A N 1
ATOM 929 C CA . TYR A 1 115 ? 47.222 4.662 -60.798 1.00 88.19 115 TYR A CA 1
ATOM 930 C C . TYR A 1 115 ? 46.024 5.551 -60.455 1.00 88.19 115 TYR A C 1
ATOM 932 O O . TYR A 1 115 ? 45.568 5.516 -59.312 1.00 88.19 115 TYR A O 1
ATOM 940 N N . SER A 1 116 ? 45.485 6.309 -61.417 1.00 87.75 116 SER A N 1
ATOM 941 C CA . SER A 1 116 ? 44.289 7.138 -61.192 1.00 87.75 116 SER A CA 1
ATOM 942 C C . SER A 1 116 ? 43.042 6.302 -60.874 1.00 87.75 116 SER A C 1
ATOM 944 O O . SER A 1 116 ? 42.267 6.666 -59.988 1.00 87.75 116 SER A O 1
ATOM 946 N N . GLY A 1 117 ? 42.876 5.135 -61.507 1.00 88.94 117 GLY A N 1
ATOM 947 C CA . GLY A 1 117 ? 41.804 4.196 -61.170 1.00 88.94 117 GLY A CA 1
ATOM 948 C C . GLY A 1 117 ? 41.933 3.635 -59.749 1.00 88.94 117 GLY A C 1
ATOM 949 O O . GLY A 1 117 ? 40.971 3.646 -58.976 1.00 88.94 117 GLY A O 1
ATOM 950 N N . VAL A 1 118 ? 43.136 3.198 -59.362 1.00 91.62 118 VAL A N 1
ATOM 951 C CA . VAL A 1 118 ? 43.396 2.655 -58.018 1.00 91.62 118 VAL A CA 1
ATOM 952 C C . VAL A 1 118 ? 43.218 3.719 -56.928 1.00 91.62 118 VAL A C 1
ATOM 954 O O . VAL A 1 118 ? 42.658 3.415 -55.870 1.00 91.62 118 VAL A O 1
ATOM 957 N N . THR A 1 119 ? 43.654 4.964 -57.148 1.00 91.50 119 THR A N 1
ATOM 958 C CA . THR A 1 119 ? 43.433 6.046 -56.173 1.00 91.50 119 THR A CA 1
ATOM 959 C C . THR A 1 119 ? 41.952 6.382 -56.026 1.00 91.50 119 THR A C 1
ATOM 961 O O . THR A 1 119 ? 41.495 6.557 -54.896 1.00 91.50 119 THR A O 1
ATOM 964 N N . MET A 1 120 ? 41.176 6.376 -57.115 1.00 92.44 120 MET A N 1
ATOM 965 C CA . MET A 1 120 ? 39.728 6.602 -57.061 1.00 92.44 120 MET A CA 1
ATOM 966 C C . MET A 1 120 ? 39.001 5.519 -56.247 1.00 92.44 120 MET A C 1
ATOM 968 O O . MET A 1 120 ? 38.167 5.844 -55.401 1.00 92.44 120 MET A O 1
ATOM 972 N N . ILE A 1 121 ? 39.368 4.242 -56.420 1.00 94.19 121 ILE A N 1
ATOM 973 C CA . ILE A 1 121 ? 38.802 3.129 -55.634 1.00 94.19 121 ILE A CA 1
ATOM 974 C C . ILE A 1 121 ? 39.139 3.274 -54.142 1.00 94.19 121 ILE A C 1
ATOM 976 O O . ILE A 1 121 ? 38.263 3.108 -53.294 1.00 94.19 121 ILE A O 1
ATOM 980 N N . ARG A 1 122 ? 40.387 3.624 -53.796 1.00 92.75 122 ARG A N 1
ATOM 981 C CA . ARG A 1 122 ? 40.785 3.840 -52.391 1.00 92.75 122 ARG A CA 1
ATOM 982 C C . ARG A 1 122 ? 39.993 4.974 -51.750 1.00 92.75 122 ARG A C 1
ATOM 984 O O . ARG A 1 122 ? 39.495 4.799 -50.644 1.00 92.75 122 ARG A O 1
ATOM 991 N N . LEU A 1 123 ? 39.838 6.100 -52.450 1.00 95.00 123 LEU A N 1
ATOM 992 C CA . LEU A 1 123 ? 39.049 7.231 -51.962 1.00 95.00 123 LEU A CA 1
ATOM 993 C C . LEU A 1 123 ? 37.578 6.853 -51.761 1.00 95.00 123 LEU A C 1
ATOM 995 O O . LEU A 1 123 ? 37.005 7.216 -50.736 1.00 95.00 123 LEU A O 1
ATOM 999 N N . ALA A 1 124 ? 36.987 6.078 -52.674 1.00 94.62 124 ALA A N 1
ATOM 1000 C CA . ALA A 1 124 ? 35.615 5.595 -52.533 1.00 94.62 124 ALA A CA 1
ATOM 1001 C C . ALA A 1 124 ? 35.440 4.696 -51.295 1.00 94.62 124 ALA A C 1
ATOM 1003 O O . ALA A 1 124 ? 34.500 4.883 -50.520 1.00 94.62 124 ALA A O 1
ATOM 1004 N N . ILE A 1 125 ? 36.377 3.768 -51.058 1.00 96.06 125 ILE A N 1
ATOM 1005 C CA . ILE A 1 125 ? 36.364 2.908 -49.866 1.00 96.06 125 ILE A CA 1
ATOM 1006 C C . ILE A 1 125 ? 36.535 3.752 -48.601 1.00 96.06 125 ILE A C 1
ATOM 1008 O O . ILE A 1 125 ? 35.712 3.652 -47.692 1.00 96.06 125 ILE A O 1
ATOM 1012 N N . SER A 1 126 ? 37.545 4.623 -48.542 1.00 95.19 126 SER A N 1
ATOM 1013 C CA . SER A 1 126 ? 37.765 5.498 -47.386 1.00 95.19 126 SER A CA 1
ATOM 1014 C C . SER A 1 126 ? 36.547 6.374 -47.086 1.00 95.19 126 SER A C 1
ATOM 1016 O O . SER A 1 126 ? 36.147 6.481 -45.929 1.00 95.19 126 SER A O 1
ATOM 1018 N N . PHE A 1 127 ? 35.910 6.941 -48.111 1.00 96.12 127 PHE A N 1
ATOM 1019 C CA . PHE A 1 127 ? 34.700 7.742 -47.955 1.00 96.12 127 PHE A CA 1
ATOM 1020 C C . PHE A 1 127 ? 33.532 6.919 -47.394 1.00 96.12 127 PHE A C 1
ATOM 1022 O O . PHE A 1 127 ? 32.877 7.358 -46.451 1.00 96.12 127 PHE A O 1
ATOM 1029 N N . SER A 1 128 ? 33.312 5.702 -47.906 1.00 96.12 128 SER A N 1
ATOM 1030 C CA . SER A 1 128 ? 32.260 4.804 -47.405 1.00 96.12 128 SER A CA 1
ATOM 1031 C C . SER A 1 128 ? 32.450 4.431 -45.931 1.00 96.12 128 SER A C 1
ATOM 1033 O O . SER A 1 128 ? 31.489 4.454 -45.165 1.00 96.12 128 SER A O 1
ATOM 1035 N N . VAL A 1 129 ? 33.692 4.176 -45.503 1.00 96.88 129 VAL A N 1
ATOM 1036 C CA . VAL A 1 129 ? 34.024 3.860 -44.105 1.00 96.88 129 VAL A CA 1
ATOM 1037 C C . VAL A 1 129 ? 33.777 5.063 -43.199 1.00 96.88 129 VAL A C 1
ATOM 1039 O O . VAL A 1 129 ? 33.157 4.922 -42.147 1.00 96.88 129 VAL A O 1
ATOM 1042 N N . ILE A 1 130 ? 34.210 6.256 -43.614 1.00 96.50 130 ILE A N 1
ATOM 1043 C CA . ILE A 1 130 ? 33.980 7.495 -42.857 1.00 96.50 130 ILE A CA 1
ATOM 1044 C C . ILE A 1 130 ? 32.478 7.766 -42.722 1.00 96.50 130 ILE A C 1
ATOM 1046 O O . ILE A 1 130 ? 32.004 8.092 -41.634 1.00 96.50 130 ILE A O 1
ATOM 1050 N N . LEU A 1 131 ? 31.718 7.587 -43.803 1.00 96.62 131 LEU A N 1
ATOM 1051 C CA . LEU A 1 131 ? 30.276 7.808 -43.813 1.00 96.62 131 LEU A CA 1
ATOM 1052 C C . LEU A 1 131 ? 29.541 6.791 -42.925 1.00 96.62 131 LEU A C 1
ATOM 1054 O O . LEU A 1 131 ? 28.694 7.183 -42.123 1.00 96.62 131 LEU A O 1
ATOM 1058 N N . ALA A 1 132 ? 29.915 5.510 -42.983 1.00 95.88 132 ALA A N 1
ATOM 1059 C CA . ALA A 1 132 ? 29.360 4.468 -42.121 1.00 95.88 132 ALA A CA 1
ATOM 1060 C C . ALA A 1 132 ? 29.653 4.720 -40.631 1.00 95.88 132 ALA A C 1
ATOM 1062 O O . ALA A 1 132 ? 28.762 4.562 -39.792 1.00 95.88 132 ALA A O 1
ATOM 1063 N N . LEU A 1 133 ? 30.870 5.161 -40.293 1.00 96.62 133 LEU A N 1
ATOM 1064 C CA . LEU A 1 133 ? 31.237 5.540 -38.924 1.00 96.62 133 LEU A CA 1
ATOM 1065 C C . LEU A 1 133 ? 30.450 6.764 -38.448 1.00 96.62 133 LEU A C 1
ATOM 1067 O O . LEU A 1 133 ? 29.940 6.765 -37.328 1.00 96.62 133 LEU A O 1
ATOM 1071 N N . GLY A 1 134 ? 30.302 7.778 -39.304 1.00 95.00 134 GLY A N 1
ATOM 1072 C CA . GLY A 1 134 ? 29.518 8.975 -39.004 1.00 95.00 134 GLY A CA 1
ATOM 1073 C C . GLY A 1 134 ? 28.060 8.639 -38.691 1.00 95.00 134 GLY A C 1
ATOM 1074 O O . GLY A 1 134 ? 27.553 9.022 -37.637 1.00 95.00 134 GLY A O 1
ATOM 1075 N N . ILE A 1 135 ? 27.415 7.851 -39.557 1.00 95.06 135 ILE A N 1
ATOM 1076 C CA . ILE A 1 135 ? 26.042 7.371 -39.348 1.00 95.06 135 ILE A CA 1
ATOM 1077 C C . ILE A 1 135 ? 25.949 6.557 -38.050 1.00 95.06 135 ILE A C 1
ATOM 1079 O O . ILE A 1 135 ? 25.083 6.833 -37.223 1.00 95.06 135 ILE A O 1
ATOM 1083 N N . SER A 1 136 ? 26.868 5.614 -37.821 1.00 94.50 136 SER A N 1
ATOM 1084 C CA . SER A 1 136 ? 26.859 4.764 -36.620 1.00 94.50 136 SER A CA 1
ATOM 1085 C C . SER A 1 136 ? 26.947 5.575 -35.324 1.00 94.50 136 SER A C 1
ATOM 1087 O O . SER A 1 136 ? 26.226 5.295 -34.368 1.00 94.50 136 SER A O 1
ATOM 1089 N N . ILE A 1 137 ? 27.784 6.616 -35.286 1.00 94.81 137 ILE A N 1
ATOM 1090 C CA . ILE A 1 137 ? 27.927 7.482 -34.107 1.00 94.81 137 ILE A CA 1
ATOM 1091 C C . ILE A 1 137 ? 26.660 8.316 -33.879 1.00 94.81 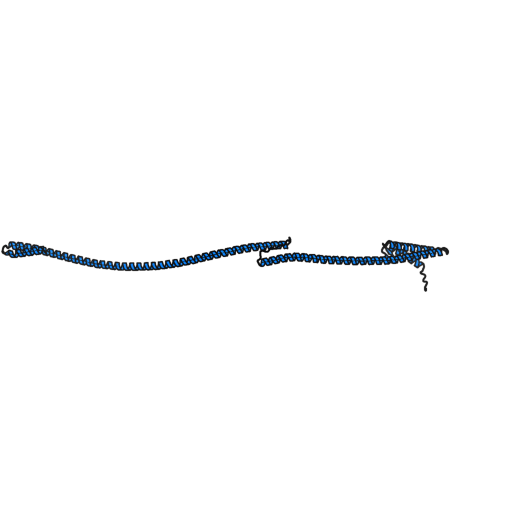137 ILE A C 1
ATOM 1093 O O . ILE A 1 137 ? 26.227 8.461 -32.734 1.00 94.81 137 ILE A O 1
ATOM 1097 N N . VAL A 1 138 ? 26.057 8.858 -34.942 1.00 94.00 138 VAL A N 1
ATOM 1098 C CA . VAL A 1 138 ? 24.831 9.668 -34.843 1.00 94.00 138 VAL A CA 1
ATOM 1099 C C . VAL A 1 138 ? 23.658 8.821 -34.349 1.00 94.00 138 VAL A C 1
ATOM 1101 O O . VAL A 1 138 ? 23.029 9.186 -33.355 1.00 94.00 138 VAL A O 1
ATOM 1104 N N . PHE A 1 139 ? 23.410 7.663 -34.969 1.00 90.56 139 PHE A N 1
ATOM 1105 C CA . PHE A 1 139 ? 22.351 6.743 -34.542 1.00 90.56 139 PHE A CA 1
ATOM 1106 C C . PHE A 1 139 ? 22.595 6.210 -33.127 1.00 90.56 139 PHE A C 1
ATOM 1108 O O . PHE A 1 139 ? 21.674 6.192 -32.311 1.00 90.56 139 PHE A O 1
ATOM 1115 N N . GLY A 1 140 ? 23.841 5.850 -32.803 1.00 90.44 140 GLY A N 1
ATOM 1116 C CA . GLY A 1 140 ? 24.221 5.398 -31.467 1.00 90.44 140 GLY A CA 1
ATOM 1117 C C . GLY A 1 140 ? 23.921 6.444 -30.394 1.00 90.44 140 GLY A C 1
ATOM 1118 O O . GLY A 1 140 ? 23.320 6.117 -29.371 1.00 90.44 140 GLY A O 1
ATOM 1119 N N . LYS A 1 141 ? 24.265 7.716 -30.635 1.00 90.50 141 LYS A N 1
ATOM 1120 C CA . LYS A 1 141 ? 23.955 8.815 -29.706 1.00 90.50 141 LYS A CA 1
ATOM 1121 C C . LYS A 1 141 ? 22.458 9.090 -29.588 1.00 90.50 141 LYS A C 1
ATOM 1123 O O . LYS A 1 141 ? 21.990 9.343 -28.480 1.00 90.50 141 LYS A O 1
ATOM 1128 N N . TRP A 1 142 ? 21.721 9.031 -30.694 1.00 88.56 142 TRP A N 1
ATOM 1129 C CA . TRP A 1 142 ? 20.281 9.285 -30.706 1.00 88.56 142 TRP A CA 1
ATOM 1130 C C . TRP A 1 142 ? 19.508 8.229 -29.900 1.00 88.56 142 TRP A C 1
ATOM 1132 O O . TRP A 1 142 ? 18.767 8.579 -28.981 1.00 88.56 142 TRP A O 1
ATOM 1142 N N . ILE A 1 143 ? 19.776 6.943 -30.146 1.00 91.50 143 ILE A N 1
ATOM 1143 C CA . ILE A 1 143 ? 19.123 5.828 -29.442 1.00 91.50 143 ILE A CA 1
ATOM 1144 C C . ILE A 1 143 ? 19.560 5.768 -27.974 1.00 91.50 143 ILE A C 1
ATOM 1146 O O . ILE A 1 143 ? 18.722 5.702 -27.076 1.00 91.50 143 ILE A O 1
ATOM 1150 N N . THR A 1 144 ? 20.868 5.832 -27.705 1.00 92.81 144 THR A N 1
ATOM 1151 C CA . THR A 1 144 ? 21.388 5.725 -26.330 1.00 92.81 144 THR A CA 1
ATOM 1152 C C . THR A 1 144 ? 20.907 6.886 -25.460 1.00 92.81 144 THR A C 1
ATOM 1154 O O . THR A 1 144 ? 20.595 6.687 -24.288 1.00 92.81 144 THR A O 1
ATOM 1157 N N . GLY A 1 145 ? 20.795 8.094 -26.023 1.00 91.19 145 GLY A N 1
ATOM 1158 C CA . GLY A 1 145 ? 20.262 9.254 -25.310 1.00 91.19 145 GLY A CA 1
ATOM 1159 C C . GLY A 1 145 ? 18.797 9.079 -24.901 1.00 91.19 145 GLY A C 1
ATOM 1160 O O . GLY A 1 145 ? 18.443 9.370 -23.760 1.00 91.19 145 GLY A O 1
ATOM 1161 N N . ALA A 1 146 ? 17.955 8.564 -25.800 1.00 91.75 146 ALA A N 1
ATOM 1162 C CA . ALA A 1 146 ? 16.550 8.280 -25.511 1.00 91.75 146 ALA A CA 1
ATOM 1163 C C . ALA A 1 146 ? 16.383 7.174 -24.452 1.00 91.75 146 ALA A C 1
ATOM 1165 O O . ALA A 1 146 ? 15.625 7.344 -23.499 1.00 91.75 146 ALA A O 1
ATOM 1166 N N . ILE A 1 147 ? 17.144 6.079 -24.566 1.00 93.44 147 ILE A N 1
ATOM 1167 C CA . ILE A 1 147 ? 17.127 4.987 -23.579 1.00 93.44 147 ILE A CA 1
ATOM 1168 C C . ILE A 1 147 ? 17.601 5.479 -22.208 1.00 93.44 147 ILE A C 1
ATOM 1170 O O . ILE A 1 147 ? 16.976 5.160 -21.202 1.00 93.44 147 ILE A O 1
ATOM 1174 N N . SER A 1 148 ? 18.655 6.295 -22.153 1.00 93.81 148 SER A N 1
ATOM 1175 C CA . SER A 1 148 ? 19.165 6.850 -20.894 1.00 93.81 148 SER A CA 1
ATOM 1176 C C . SER A 1 148 ? 18.117 7.705 -20.169 1.00 93.81 148 SER A C 1
ATOM 1178 O O . SER A 1 148 ? 17.930 7.558 -18.963 1.00 93.81 148 SER A O 1
ATOM 1180 N N . LYS A 1 149 ? 17.347 8.526 -20.901 1.00 92.50 149 LYS A N 1
ATOM 1181 C CA . LYS A 1 149 ? 16.221 9.285 -20.326 1.00 92.50 149 LYS A CA 1
ATOM 1182 C C . LYS A 1 149 ? 15.130 8.375 -19.756 1.00 92.50 149 LYS A C 1
ATOM 1184 O O . LYS A 1 149 ? 14.635 8.633 -18.665 1.00 92.50 149 LYS A O 1
ATOM 1189 N N . LEU A 1 150 ? 14.766 7.315 -20.481 1.00 93.25 150 LEU A N 1
ATOM 1190 C CA . LEU A 1 150 ? 13.785 6.330 -20.011 1.00 93.25 150 LEU A CA 1
ATOM 1191 C C . LEU A 1 150 ? 14.274 5.604 -18.755 1.00 93.25 150 LEU A C 1
ATOM 1193 O O . LEU A 1 150 ? 13.505 5.429 -17.813 1.00 93.25 150 LEU A O 1
ATOM 1197 N N . MET A 1 151 ? 15.550 5.214 -18.721 1.00 93.81 151 MET A N 1
ATOM 1198 C CA . MET A 1 151 ? 16.164 4.592 -17.548 1.00 93.81 151 MET A CA 1
ATOM 1199 C C . MET A 1 151 ? 16.152 5.533 -16.343 1.00 93.81 151 MET A C 1
ATOM 1201 O O . MET A 1 151 ? 15.713 5.114 -15.278 1.00 93.81 151 MET A O 1
ATOM 1205 N N . GLY A 1 152 ? 16.546 6.798 -16.521 1.00 93.25 152 GLY A N 1
ATOM 1206 C CA . GLY A 1 152 ? 16.524 7.799 -15.451 1.00 93.25 152 GLY A CA 1
ATOM 1207 C C . GLY A 1 152 ? 15.124 8.002 -14.872 1.00 93.25 152 GLY A C 1
ATOM 1208 O O . GLY A 1 152 ? 14.936 7.891 -13.667 1.00 93.25 152 GLY A O 1
ATOM 1209 N N . ALA A 1 153 ? 14.112 8.164 -15.726 1.00 92.19 153 ALA A N 1
ATOM 1210 C CA . ALA A 1 153 ? 12.732 8.291 -15.256 1.00 92.19 153 ALA A CA 1
ATOM 1211 C C . ALA A 1 153 ? 12.193 7.010 -14.599 1.00 92.19 153 ALA A C 1
ATOM 1213 O O . ALA A 1 153 ? 11.344 7.070 -13.713 1.00 92.19 153 ALA A O 1
ATOM 1214 N N . THR A 1 154 ? 12.679 5.835 -15.014 1.00 93.62 154 THR A N 1
ATOM 1215 C CA . THR A 1 154 ? 12.345 4.566 -14.347 1.00 93.62 154 THR A CA 1
ATOM 1216 C C . THR A 1 154 ? 12.956 4.500 -12.954 1.00 93.62 154 THR A C 1
ATOM 1218 O O . THR A 1 154 ? 12.305 4.031 -12.025 1.00 93.62 154 THR A O 1
ATOM 1221 N N . GLU A 1 155 ? 14.187 4.976 -12.798 1.00 95.25 155 GLU A N 1
ATOM 1222 C CA . GLU A 1 155 ? 14.873 5.053 -11.511 1.00 95.25 155 GLU A CA 1
ATOM 1223 C C . GLU A 1 155 ? 14.194 6.058 -10.570 1.00 95.25 155 GLU A C 1
ATOM 1225 O O . GLU A 1 155 ? 13.944 5.739 -9.410 1.00 95.25 155 GLU A O 1
ATOM 1230 N N . GLU A 1 156 ? 13.803 7.230 -11.071 1.00 93.81 156 GLU A N 1
ATOM 1231 C CA . GLU A 1 156 ? 13.016 8.222 -10.324 1.00 93.81 156 GLU A CA 1
ATOM 1232 C C . GLU A 1 156 ? 11.662 7.650 -9.877 1.00 93.81 156 GLU A C 1
ATOM 1234 O O . GLU A 1 156 ? 11.329 7.709 -8.691 1.00 93.81 156 GLU A O 1
ATOM 1239 N N . LEU A 1 157 ? 10.935 6.992 -10.790 1.00 93.56 157 LEU A N 1
ATOM 1240 C CA . LEU A 1 157 ? 9.687 6.287 -10.489 1.00 93.56 157 LEU A CA 1
ATOM 1241 C C . LEU A 1 157 ? 9.888 5.206 -9.414 1.00 93.56 157 LEU A C 1
ATOM 1243 O O . LEU A 1 157 ? 9.080 5.095 -8.492 1.00 93.56 157 LEU A O 1
ATOM 1247 N N . ALA A 1 158 ? 10.968 4.424 -9.500 1.00 93.38 158 ALA A N 1
ATOM 1248 C CA . ALA A 1 158 ? 11.301 3.392 -8.517 1.00 93.38 158 ALA A CA 1
ATOM 1249 C C . ALA A 1 158 ? 11.659 3.978 -7.141 1.00 93.38 158 ALA A C 1
ATOM 1251 O O . ALA A 1 158 ? 11.335 3.378 -6.116 1.00 93.38 158 ALA A O 1
ATOM 1252 N N . ASN A 1 159 ? 12.267 5.165 -7.113 1.00 95.38 159 ASN A N 1
ATOM 1253 C CA . ASN A 1 159 ? 12.547 5.921 -5.892 1.00 95.38 159 ASN A CA 1
ATOM 1254 C C . ASN A 1 159 ? 11.308 6.651 -5.335 1.00 95.38 159 ASN A C 1
ATOM 1256 O O . ASN A 1 159 ? 11.382 7.258 -4.267 1.00 95.38 159 ASN A O 1
ATOM 1260 N N . GLY A 1 160 ? 10.165 6.572 -6.025 1.00 93.19 160 GLY A N 1
ATOM 1261 C CA . GLY A 1 160 ? 8.897 7.165 -5.604 1.00 93.19 160 GLY A CA 1
ATOM 1262 C C . GLY A 1 160 ? 8.690 8.614 -6.047 1.00 93.19 160 GLY A C 1
ATOM 1263 O O . GLY A 1 160 ? 7.708 9.229 -5.627 1.00 93.19 160 GLY A O 1
ATOM 1264 N N . ASP A 1 161 ? 9.559 9.163 -6.899 1.00 94.75 161 ASP A N 1
ATOM 1265 C CA . ASP A 1 161 ? 9.315 10.456 -7.536 1.00 94.75 161 ASP A CA 1
ATOM 1266 C C . ASP A 1 161 ? 8.385 10.270 -8.743 1.00 94.75 161 ASP A C 1
ATOM 1268 O O . ASP A 1 161 ? 8.771 9.794 -9.809 1.00 94.75 161 ASP A O 1
ATOM 1272 N N . LEU A 1 162 ? 7.120 10.647 -8.560 1.00 93.56 162 LEU A N 1
ATOM 1273 C CA . LEU A 1 162 ? 6.084 10.588 -9.594 1.00 93.56 162 LEU A CA 1
ATOM 1274 C C . LEU A 1 162 ? 5.871 11.936 -10.299 1.00 93.56 162 LEU A C 1
ATOM 1276 O O . LEU A 1 162 ? 4.875 12.123 -11.002 1.00 93.56 162 LEU A O 1
ATOM 1280 N N . THR A 1 163 ? 6.749 12.915 -10.086 1.00 92.06 163 THR A N 1
ATOM 1281 C CA . THR A 1 163 ? 6.588 14.261 -10.656 1.00 92.06 163 THR A CA 1
ATOM 1282 C C . THR A 1 163 ? 7.183 14.374 -12.056 1.00 92.06 163 THR A C 1
ATOM 1284 O O . THR A 1 163 ? 6.707 15.176 -12.865 1.00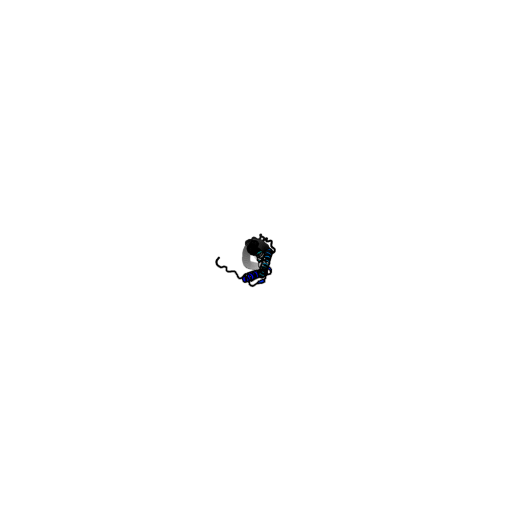 92.06 163 THR A O 1
ATOM 1287 N N . GLN A 1 164 ? 8.157 13.521 -12.366 1.00 87.81 164 GLN A N 1
ATOM 1288 C CA . GLN A 1 164 ? 8.952 13.585 -13.584 1.00 87.81 164 GLN A CA 1
ATOM 1289 C C . GLN A 1 164 ? 8.206 13.011 -14.790 1.00 87.81 164 GLN A C 1
ATOM 1291 O O . GLN A 1 164 ? 7.467 12.028 -14.697 1.00 87.81 164 GLN A O 1
ATOM 1296 N N . ASN A 1 165 ? 8.383 13.663 -15.939 1.00 90.25 165 ASN A N 1
ATOM 1297 C CA . ASN A 1 165 ? 7.781 13.263 -17.205 1.00 90.25 165 ASN A CA 1
ATOM 1298 C C . ASN A 1 165 ? 8.866 12.918 -18.220 1.00 90.25 165 ASN A C 1
ATOM 1300 O O . ASN A 1 165 ? 9.826 13.672 -18.385 1.00 90.25 165 ASN A O 1
ATOM 1304 N N . VAL A 1 1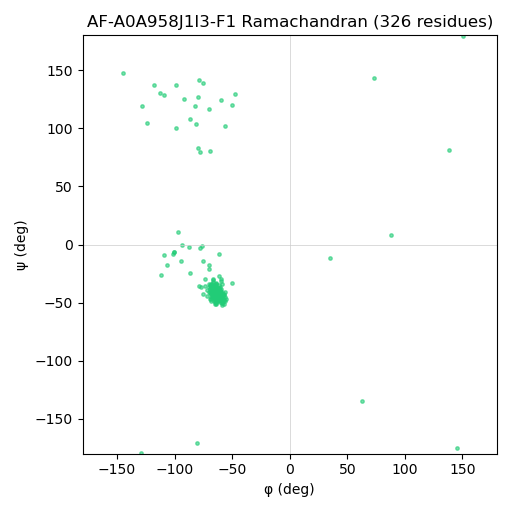66 ? 8.674 11.834 -18.965 1.00 92.81 166 VAL A N 1
ATOM 1305 C CA . VAL A 1 166 ? 9.574 11.489 -20.062 1.00 92.81 166 VAL A CA 1
ATOM 1306 C C . VAL A 1 166 ? 9.125 12.211 -21.324 1.00 92.81 166 VAL A C 1
ATOM 1308 O O . VAL A 1 166 ? 8.119 11.841 -21.927 1.00 92.81 166 VAL A O 1
ATOM 1311 N N . ASP A 1 167 ? 9.887 13.224 -21.738 1.00 89.56 167 ASP A N 1
ATOM 1312 C CA . ASP A 1 167 ? 9.696 13.907 -23.021 1.00 89.56 167 ASP A CA 1
ATOM 1313 C C . ASP A 1 167 ? 10.674 13.365 -24.077 1.00 89.56 167 ASP A C 1
ATOM 1315 O O . ASP A 1 167 ? 11.871 13.693 -24.107 1.00 89.56 167 ASP A O 1
ATOM 1319 N N . ILE A 1 168 ? 10.151 12.479 -24.927 1.00 91.12 168 ILE A N 1
ATOM 1320 C CA . ILE A 1 168 ? 10.826 11.950 -26.113 1.00 91.12 168 ILE A CA 1
ATOM 1321 C C . ILE A 1 168 ? 9.930 12.234 -27.316 1.00 91.12 168 ILE A C 1
ATOM 1323 O O . ILE A 1 168 ? 8.926 11.561 -27.540 1.00 91.12 168 ILE A O 1
ATOM 1327 N N . GLN A 1 169 ? 10.325 13.231 -28.108 1.00 85.44 169 GLN A N 1
ATOM 1328 C CA . GLN A 1 169 ? 9.682 13.570 -29.374 1.00 85.44 169 GLN A CA 1
ATOM 1329 C C . GLN A 1 169 ? 10.164 12.609 -30.465 1.00 85.44 169 GLN A C 1
ATOM 1331 O O . GLN A 1 169 ? 11.114 12.896 -31.192 1.00 85.44 169 GLN A O 1
ATOM 1336 N N . SER A 1 170 ? 9.537 11.437 -30.533 1.00 87.25 170 SER A N 1
ATOM 1337 C CA . SER A 1 170 ? 9.716 10.472 -31.617 1.00 87.25 170 SER A CA 1
ATOM 1338 C C . SER A 1 170 ? 8.396 9.758 -31.904 1.00 87.25 170 SER A C 1
ATOM 1340 O O . SER A 1 170 ? 7.594 9.543 -30.996 1.00 87.25 170 SER A O 1
ATOM 1342 N N . GLU A 1 171 ? 8.159 9.389 -33.160 1.00 90.19 171 GLU A N 1
ATOM 1343 C CA . GLU A 1 171 ? 6.982 8.599 -33.569 1.00 90.19 171 GLU A CA 1
ATOM 1344 C C . GLU A 1 171 ? 7.266 7.083 -33.600 1.00 90.19 171 GLU A C 1
ATOM 1346 O O . GLU A 1 171 ? 6.381 6.274 -33.896 1.00 90.19 171 GLU A O 1
ATOM 1351 N N . ASP A 1 172 ? 8.499 6.693 -33.277 1.00 92.12 172 ASP A N 1
ATOM 1352 C CA . ASP A 1 172 ? 8.964 5.309 -33.228 1.00 92.12 172 ASP A CA 1
ATOM 1353 C C . ASP A 1 172 ? 8.574 4.579 -31.922 1.00 92.12 172 ASP A C 1
ATOM 1355 O O . ASP A 1 172 ? 7.783 5.043 -31.089 1.00 92.12 172 ASP A O 1
ATOM 1359 N N . GLU A 1 173 ? 9.126 3.382 -31.741 1.00 93.88 173 GLU A N 1
ATOM 1360 C CA . GLU A 1 173 ? 8.937 2.550 -30.557 1.00 93.88 173 GLU A CA 1
ATOM 1361 C C . GLU A 1 173 ? 9.399 3.231 -29.261 1.00 93.88 173 GLU A C 1
ATOM 1363 O O . GLU A 1 173 ? 8.795 2.994 -28.213 1.00 93.88 173 GLU A O 1
ATOM 1368 N N . LEU A 1 174 ? 10.419 4.096 -29.308 1.00 92.69 174 LEU A N 1
ATOM 1369 C CA . LEU A 1 174 ? 10.920 4.808 -28.129 1.00 92.69 174 LEU A CA 1
ATOM 1370 C C . LEU A 1 174 ? 9.929 5.883 -27.682 1.00 92.69 174 LEU A C 1
ATOM 1372 O O . LEU A 1 174 ? 9.683 6.023 -26.483 1.00 92.69 174 LEU A O 1
ATOM 1376 N N . GLY A 1 175 ? 9.301 6.586 -28.628 1.00 93.69 175 GLY A N 1
ATOM 1377 C CA . GLY A 1 175 ? 8.210 7.517 -28.329 1.00 93.69 175 GLY A CA 1
ATOM 1378 C C . GLY A 1 175 ? 6.987 6.819 -27.724 1.00 93.69 175 GLY A C 1
ATOM 1379 O O . GLY A 1 175 ? 6.437 7.259 -26.712 1.00 93.69 175 GLY A O 1
ATOM 1380 N N . LYS A 1 176 ? 6.586 5.666 -28.278 1.00 95.12 176 LYS A N 1
ATOM 1381 C CA . LYS A 1 176 ? 5.492 4.847 -27.713 1.00 95.12 176 LYS A CA 1
ATOM 1382 C C . LYS A 1 176 ? 5.814 4.332 -26.310 1.00 95.12 176 LYS A C 1
ATOM 1384 O O . LYS A 1 176 ? 4.930 4.316 -25.447 1.00 95.12 176 LYS A O 1
ATOM 1389 N N . LEU A 1 177 ? 7.062 3.930 -26.072 1.00 94.62 177 LEU A N 1
ATOM 1390 C CA . LEU A 1 177 ? 7.528 3.494 -24.760 1.00 94.62 177 LEU A CA 1
ATOM 1391 C C . LEU A 1 177 ? 7.506 4.649 -23.750 1.00 94.62 177 LEU A C 1
ATOM 1393 O O . LEU A 1 177 ? 6.975 4.467 -22.658 1.00 94.62 177 LEU A O 1
ATOM 1397 N N . ALA A 1 178 ? 7.970 5.845 -24.127 1.00 94.81 178 ALA A N 1
ATOM 1398 C CA . ALA A 1 178 ? 7.884 7.047 -23.292 1.00 94.81 178 ALA A CA 1
ATOM 1399 C C . ALA A 1 178 ? 6.438 7.390 -22.908 1.00 94.81 178 ALA A C 1
ATOM 1401 O O . ALA A 1 178 ? 6.137 7.607 -21.737 1.00 94.81 178 ALA A O 1
ATOM 1402 N N . ASN A 1 179 ? 5.512 7.349 -23.867 1.00 94.94 179 ASN A N 1
ATOM 1403 C CA . ASN A 1 179 ? 4.094 7.587 -23.593 1.00 94.94 179 ASN A CA 1
ATOM 1404 C C . ASN A 1 179 ? 3.498 6.536 -22.645 1.00 94.94 179 ASN A C 1
ATOM 1406 O O . ASN A 1 179 ? 2.740 6.875 -21.737 1.00 94.94 179 ASN A O 1
ATOM 1410 N N . SER A 1 180 ? 3.865 5.265 -22.820 1.00 95.19 180 SER A N 1
ATOM 1411 C CA . SER A 1 180 ? 3.425 4.179 -21.935 1.00 95.19 180 SER A CA 1
ATOM 1412 C C . SER A 1 180 ? 3.993 4.333 -20.519 1.00 95.19 180 SER A C 1
ATOM 1414 O O . SER A 1 180 ? 3.284 4.090 -19.543 1.00 95.19 180 SER A O 1
ATOM 1416 N N . MET A 1 181 ? 5.243 4.788 -20.405 1.00 94.69 181 MET A N 1
ATOM 1417 C CA . MET A 1 181 ? 5.908 5.118 -19.143 1.00 94.69 181 MET A CA 1
ATOM 1418 C C . MET A 1 181 ? 5.179 6.251 -18.407 1.00 94.69 181 MET A C 1
ATOM 1420 O O . MET A 1 181 ? 4.867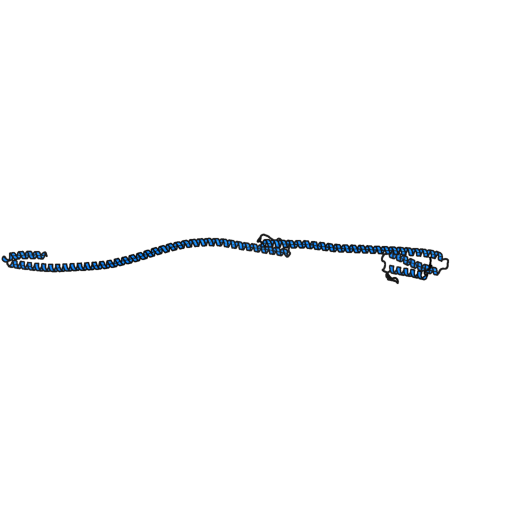 6.123 -17.225 1.00 94.69 181 MET A O 1
ATOM 1424 N N . ASN A 1 182 ? 4.831 7.326 -19.120 1.00 95.00 182 ASN A N 1
ATOM 1425 C CA . ASN A 1 182 ? 4.081 8.451 -18.558 1.00 95.00 182 ASN A CA 1
ATOM 1426 C C . ASN A 1 182 ? 2.686 8.010 -18.092 1.00 95.00 182 ASN A C 1
ATOM 1428 O O . ASN A 1 182 ? 2.292 8.306 -16.967 1.00 95.00 182 ASN A O 1
ATOM 1432 N N . ALA A 1 183 ? 1.981 7.205 -18.893 1.00 95.88 183 ALA A N 1
ATOM 1433 C CA . ALA A 1 183 ? 0.691 6.644 -18.501 1.00 95.88 183 ALA A CA 1
ATOM 1434 C C . ALA A 1 183 ? 0.795 5.734 -17.261 1.00 95.88 183 ALA A C 1
ATOM 1436 O O . ALA A 1 183 ? -0.083 5.763 -16.397 1.00 95.88 183 ALA A O 1
ATOM 1437 N N . MET A 1 184 ? 1.863 4.936 -17.147 1.00 95.44 184 MET A N 1
ATOM 1438 C CA . MET A 1 184 ? 2.140 4.127 -15.957 1.00 95.44 184 MET A CA 1
ATOM 1439 C C . MET A 1 184 ? 2.348 5.015 -14.727 1.00 95.44 184 MET A C 1
ATOM 1441 O O . MET A 1 184 ? 1.705 4.789 -13.699 1.00 95.44 184 MET A O 1
ATOM 1445 N N . ARG A 1 185 ? 3.185 6.053 -14.843 1.00 95.50 185 ARG A N 1
ATOM 1446 C CA . ARG A 1 185 ? 3.406 7.045 -13.786 1.00 95.50 185 ARG A CA 1
ATOM 1447 C C . ARG A 1 185 ? 2.092 7.692 -13.351 1.00 95.50 185 ARG A C 1
ATOM 1449 O O . ARG A 1 185 ? 1.815 7.743 -12.156 1.00 95.50 185 ARG A O 1
ATOM 1456 N N . ASP A 1 186 ? 1.246 8.118 -14.287 1.00 95.81 186 ASP A N 1
ATOM 1457 C CA . ASP A 1 186 ? -0.029 8.776 -13.970 1.00 95.81 186 ASP A CA 1
ATOM 1458 C C . ASP A 1 186 ? -0.968 7.843 -13.195 1.00 95.81 186 ASP A C 1
ATOM 1460 O O . ASP A 1 186 ? -1.646 8.249 -12.247 1.00 95.81 186 ASP A O 1
ATOM 1464 N N . LYS A 1 187 ? -0.981 6.552 -13.549 1.00 96.38 187 LYS A N 1
ATOM 1465 C CA . LYS A 1 187 ? -1.735 5.537 -12.803 1.00 96.38 187 LYS A CA 1
ATOM 1466 C C . LYS A 1 187 ? -1.182 5.329 -11.396 1.00 96.38 187 LYS A C 1
ATOM 1468 O O . LYS A 1 187 ? -1.986 5.172 -10.476 1.00 96.38 187 LYS A O 1
ATOM 1473 N N . PHE A 1 188 ? 0.136 5.369 -11.208 1.00 95.81 188 PHE A N 1
ATOM 1474 C CA . PHE A 1 188 ? 0.731 5.346 -9.872 1.00 95.81 188 PHE A CA 1
ATOM 1475 C C . PHE A 1 188 ? 0.332 6.573 -9.050 1.00 95.81 188 PHE A C 1
ATOM 1477 O O . PHE A 1 188 ? -0.100 6.397 -7.916 1.00 95.81 188 PHE A O 1
ATOM 1484 N N . VAL A 1 189 ? 0.365 7.785 -9.620 1.00 96.00 189 VAL A N 1
ATOM 1485 C CA . VAL A 1 189 ? -0.068 9.015 -8.924 1.00 96.00 189 VAL A CA 1
ATOM 1486 C C . VAL A 1 189 ? -1.502 8.878 -8.418 1.00 96.00 189 VAL A C 1
ATOM 1488 O O . VAL A 1 189 ? -1.778 9.124 -7.244 1.00 96.00 189 VAL A O 1
ATOM 1491 N N . LEU A 1 190 ? -2.417 8.428 -9.281 1.00 96.62 190 LEU A N 1
ATOM 1492 C CA . LEU A 1 190 ? -3.810 8.199 -8.896 1.00 96.62 190 LEU A CA 1
ATOM 1493 C C . LEU A 1 190 ? -3.925 7.179 -7.755 1.00 96.62 190 LEU A C 1
ATOM 1495 O O . LEU A 1 190 ? -4.658 7.408 -6.797 1.00 96.62 190 LEU A O 1
ATOM 1499 N N . LYS A 1 191 ? -3.174 6.074 -7.821 1.00 96.31 191 LYS A N 1
ATOM 1500 C CA . LYS A 1 191 ? -3.212 5.035 -6.783 1.00 96.31 191 LYS A CA 1
ATOM 1501 C C . LYS A 1 191 ? -2.617 5.493 -5.455 1.00 96.31 191 LYS A C 1
ATOM 1503 O O . LYS A 1 191 ? -3.158 5.138 -4.413 1.00 96.31 191 LYS A O 1
ATOM 1508 N N . ILE A 1 192 ? -1.558 6.297 -5.470 1.00 95.81 192 ILE A N 1
ATOM 1509 C CA . ILE A 1 192 ? -0.994 6.885 -4.250 1.00 95.81 192 ILE A CA 1
ATOM 1510 C C . ILE A 1 192 ? -1.983 7.868 -3.612 1.00 95.81 192 ILE A C 1
ATOM 1512 O O . ILE A 1 192 ? -2.173 7.820 -2.399 1.00 95.81 192 ILE A O 1
ATOM 1516 N N . ASN A 1 193 ? -2.686 8.680 -4.407 1.00 96.50 193 ASN A N 1
ATOM 1517 C CA . ASN A 1 193 ? -3.741 9.563 -3.898 1.00 96.50 193 ASN A CA 1
ATOM 1518 C C . ASN A 1 193 ? -4.918 8.784 -3.281 1.00 96.50 193 ASN A C 1
ATOM 1520 O O . ASN A 1 193 ? -5.419 9.168 -2.219 1.00 96.50 193 ASN A O 1
ATOM 1524 N N . ASP A 1 194 ? -5.334 7.669 -3.897 1.00 97.25 194 ASP A N 1
ATOM 1525 C CA . ASP A 1 194 ? -6.341 6.765 -3.321 1.00 97.25 194 ASP A CA 1
ATOM 1526 C C . ASP A 1 194 ? -5.874 6.247 -1.945 1.00 97.25 194 ASP A C 1
ATOM 1528 O O . ASP A 1 194 ? -6.611 6.324 -0.960 1.00 97.25 194 ASP A O 1
ATOM 1532 N N . VAL A 1 195 ? -4.627 5.762 -1.855 1.00 97.25 195 VAL A N 1
ATOM 1533 C CA . VAL A 1 195 ? -4.035 5.258 -0.602 1.00 97.25 195 VAL A CA 1
ATOM 1534 C C . VAL A 1 195 ? -3.956 6.355 0.459 1.00 97.25 195 VAL A C 1
ATOM 1536 O O . VAL A 1 195 ? -4.310 6.105 1.610 1.00 97.25 195 VAL A O 1
ATOM 1539 N N . GLN A 1 196 ? -3.550 7.571 0.091 1.00 96.81 196 GLN A N 1
ATOM 1540 C CA . GLN A 1 196 ? -3.486 8.706 1.013 1.00 96.81 196 GLN A CA 1
ATOM 1541 C C . GLN A 1 196 ? -4.873 9.065 1.553 1.00 96.81 196 GLN A C 1
ATOM 1543 O O . GLN A 1 196 ? -5.033 9.261 2.756 1.00 96.81 196 GLN A O 1
ATOM 1548 N N . THR A 1 197 ? -5.890 9.073 0.689 1.00 97.62 197 THR A N 1
ATOM 1549 C CA . THR A 1 197 ? -7.282 9.330 1.082 1.00 97.62 197 THR A CA 1
ATOM 1550 C C . THR A 1 197 ? -7.778 8.278 2.074 1.00 97.62 197 THR A C 1
ATOM 1552 O O . THR A 1 197 ? -8.358 8.619 3.106 1.00 97.62 197 THR A O 1
ATOM 1555 N N . VAL A 1 198 ? -7.499 6.996 1.811 1.00 97.38 198 VAL A N 1
ATOM 1556 C CA . VAL A 1 198 ? -7.847 5.897 2.724 1.00 97.38 198 VAL A CA 1
ATOM 1557 C C . VAL A 1 198 ? -7.102 6.028 4.054 1.00 97.38 198 VAL A C 1
ATOM 1559 O O . VAL A 1 198 ? -7.722 5.901 5.106 1.00 97.38 198 VAL A O 1
ATOM 1562 N N . ALA A 1 199 ? -5.802 6.330 4.038 1.00 97.69 199 ALA A N 1
ATOM 1563 C CA . ALA A 1 199 ? -5.001 6.501 5.250 1.00 97.69 199 ALA A CA 1
ATOM 1564 C C . ALA A 1 199 ? -5.490 7.678 6.116 1.00 97.69 199 ALA A C 1
ATOM 1566 O O . ALA A 1 199 ? -5.585 7.553 7.342 1.00 97.69 199 ALA A O 1
ATOM 1567 N N . SER A 1 200 ? -5.867 8.799 5.494 1.00 97.00 200 SER A N 1
ATOM 1568 C CA . SER A 1 200 ? -6.511 9.918 6.189 1.00 97.00 200 SER A CA 1
ATOM 1569 C C . SER A 1 200 ? -7.858 9.505 6.786 1.00 97.00 200 SER A C 1
ATOM 1571 O O . SER A 1 200 ? -8.112 9.795 7.953 1.00 97.00 200 SER A O 1
ATOM 1573 N N . GLY A 1 201 ? -8.679 8.758 6.041 1.00 96.81 201 GLY A N 1
ATOM 1574 C CA . GLY A 1 201 ? -9.945 8.216 6.542 1.00 96.81 201 GLY A CA 1
ATOM 1575 C C . GLY A 1 201 ? -9.766 7.283 7.744 1.00 96.81 201 GLY A C 1
ATOM 1576 O O . GLY A 1 201 ? -10.474 7.421 8.740 1.00 96.81 201 GLY A O 1
ATOM 1577 N N . VAL A 1 202 ? -8.779 6.379 7.701 1.00 97.38 202 VAL A N 1
ATOM 1578 C CA . VAL A 1 202 ? -8.420 5.513 8.838 1.00 97.38 202 VAL A CA 1
ATOM 1579 C C . VAL A 1 202 ? -8.015 6.351 10.045 1.00 97.38 202 VAL A C 1
ATOM 1581 O O . VAL A 1 202 ? -8.506 6.097 11.138 1.00 97.38 202 VAL A O 1
ATOM 1584 N N . THR A 1 203 ? -7.190 7.382 9.849 1.00 97.25 203 THR A N 1
ATOM 1585 C CA . THR A 1 203 ? -6.762 8.278 10.934 1.00 97.25 203 THR A CA 1
ATOM 1586 C C . THR A 1 203 ? -7.963 8.944 11.605 1.00 97.25 203 THR A C 1
ATOM 1588 O O . THR A 1 203 ? -8.105 8.8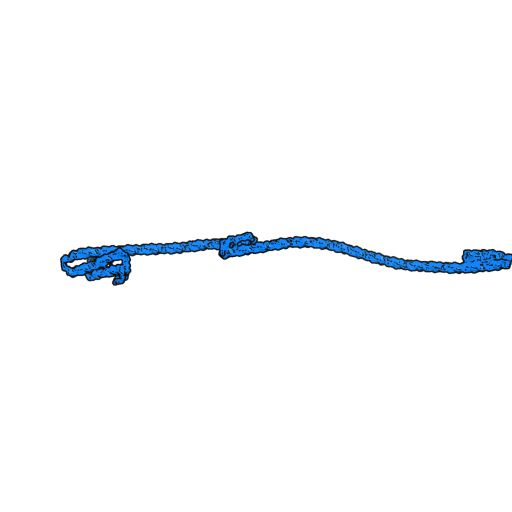64 12.824 1.00 97.25 203 THR A O 1
ATOM 1591 N N . THR A 1 204 ? -8.869 9.548 10.831 1.00 97.12 204 THR A N 1
ATOM 1592 C CA . THR A 1 204 ? -10.099 10.161 11.359 1.00 97.12 204 THR A CA 1
ATOM 1593 C C . THR A 1 204 ? -10.976 9.145 12.095 1.00 97.12 204 THR A C 1
ATOM 1595 O O . THR A 1 204 ? -11.453 9.428 13.194 1.00 97.12 204 THR A O 1
ATOM 1598 N N . ASN A 1 205 ? -11.138 7.941 11.545 1.00 97.19 205 ASN A N 1
ATOM 1599 C CA . ASN A 1 205 ? -11.911 6.879 12.188 1.00 97.19 205 ASN A CA 1
ATOM 1600 C C . ASN A 1 205 ? -11.273 6.419 13.505 1.00 97.19 205 ASN A C 1
ATOM 1602 O O . ASN A 1 205 ? -11.986 6.195 14.479 1.00 97.19 205 ASN A O 1
ATOM 1606 N N . SER A 1 206 ? -9.943 6.316 13.575 1.00 97.38 206 SER A N 1
ATOM 1607 C CA . SER A 1 206 ? -9.230 5.989 14.814 1.00 97.38 206 SER A CA 1
ATOM 1608 C C . SER A 1 206 ? -9.461 7.039 15.901 1.00 97.38 206 SER A C 1
ATOM 1610 O O . SER A 1 206 ? -9.698 6.667 17.049 1.00 97.38 206 SER A O 1
ATOM 1612 N N . TRP A 1 207 ? -9.476 8.331 15.551 1.00 97.00 207 TRP A N 1
ATOM 1613 C CA . TRP A 1 207 ? -9.844 9.399 16.489 1.00 97.00 207 TRP A CA 1
ATOM 1614 C C . TRP A 1 207 ? -11.275 9.239 17.010 1.00 97.00 207 TRP A C 1
ATOM 1616 O O . TRP A 1 207 ? -11.504 9.321 18.217 1.00 97.00 207 TRP A O 1
ATOM 1626 N N . GLN A 1 208 ? -12.232 8.949 16.126 1.00 97.69 208 GLN A N 1
ATOM 1627 C CA . GLN A 1 208 ? -13.624 8.727 16.518 1.00 97.69 208 GLN A CA 1
ATOM 1628 C C . GLN A 1 208 ? -13.787 7.493 17.420 1.00 97.69 208 GLN A C 1
ATOM 1630 O O . GLN A 1 208 ? -14.522 7.546 18.409 1.00 97.69 208 GLN A O 1
ATOM 1635 N N . VAL A 1 209 ? -13.092 6.392 17.116 1.00 97.69 209 VAL A N 1
ATOM 1636 C CA . VAL A 1 209 ? -13.082 5.183 17.954 1.00 97.69 209 VAL A CA 1
ATOM 1637 C C . VAL A 1 209 ? -12.491 5.486 19.328 1.00 97.69 209 VAL A C 1
ATOM 1639 O O . VAL A 1 209 ? -13.080 5.082 20.325 1.00 97.69 209 VAL A O 1
ATOM 1642 N N . SER A 1 210 ? -11.387 6.235 19.398 1.00 97.75 210 SER A N 1
ATOM 1643 C CA . SER A 1 210 ? -10.777 6.636 20.672 1.00 97.75 210 SER A CA 1
ATOM 1644 C C . SER A 1 210 ? -11.741 7.460 21.525 1.00 97.75 210 SER A C 1
ATOM 1646 O O . SER A 1 210 ? -11.943 7.143 22.692 1.00 97.75 210 SER A O 1
ATOM 1648 N N . ALA A 1 211 ? -12.394 8.465 20.933 1.00 97.81 211 ALA A N 1
ATOM 1649 C CA . ALA A 1 211 ? -13.381 9.286 21.635 1.00 97.81 211 ALA A CA 1
ATOM 1650 C C . ALA A 1 211 ? -14.589 8.458 22.111 1.00 97.81 211 ALA A C 1
ATOM 1652 O O . ALA A 1 211 ? -15.090 8.645 23.218 1.00 97.81 211 ALA A O 1
ATOM 1653 N N . THR A 1 212 ? -15.040 7.501 21.296 1.00 97.81 212 THR A N 1
ATOM 1654 C CA . THR A 1 212 ? -16.135 6.592 21.666 1.00 97.81 212 THR A CA 1
ATOM 1655 C C . THR A 1 212 ? -15.723 5.662 22.809 1.00 97.81 212 THR A C 1
ATOM 1657 O O . THR A 1 212 ? -16.506 5.437 23.727 1.00 97.81 212 THR A O 1
ATOM 1660 N N . ALA A 1 213 ? -14.497 5.135 22.782 1.00 97.88 213 ALA A N 1
ATOM 1661 C CA . ALA A 1 213 ? -13.965 4.287 23.844 1.00 97.88 213 ALA A CA 1
ATOM 1662 C C . ALA A 1 213 ? -13.840 5.047 25.173 1.00 97.88 213 ALA A C 1
ATOM 1664 O O . ALA A 1 213 ? -14.167 4.494 26.221 1.00 97.88 213 ALA A O 1
ATOM 1665 N N . GLU A 1 214 ? -13.434 6.318 25.133 1.00 97.81 214 GLU A N 1
ATOM 1666 C CA . GLU A 1 21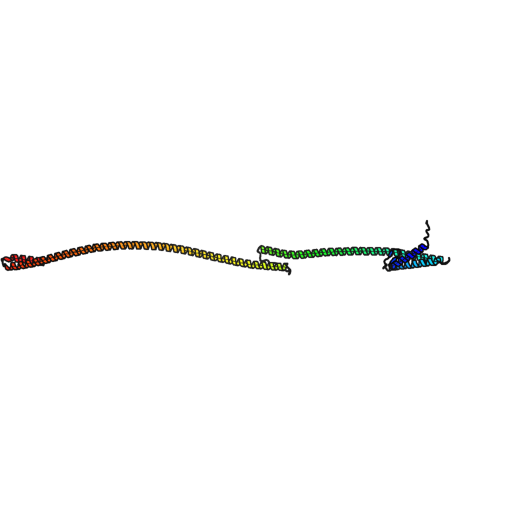4 ? -13.368 7.186 26.311 1.00 97.81 214 GLU A CA 1
ATOM 1667 C C . GLU A 1 214 ? -14.763 7.446 26.900 1.00 97.81 214 GLU A C 1
ATOM 1669 O O . GLU A 1 214 ? -14.976 7.238 28.095 1.00 97.81 214 GLU A O 1
ATOM 1674 N N . ALA A 1 215 ? -15.749 7.766 26.053 1.00 97.88 215 ALA A N 1
ATOM 1675 C CA . ALA A 1 215 ? -17.141 7.922 26.477 1.00 97.88 215 ALA A CA 1
ATOM 1676 C C . ALA A 1 215 ? -17.726 6.628 27.075 1.00 97.88 215 ALA A C 1
ATOM 1678 O O . ALA A 1 215 ? -18.416 6.670 28.093 1.00 97.88 215 ALA A O 1
ATOM 1679 N N . ILE A 1 216 ? -17.423 5.466 26.481 1.00 97.88 216 ILE A N 1
ATOM 1680 C CA . ILE A 1 216 ? -17.820 4.159 27.026 1.00 97.88 216 ILE A CA 1
ATOM 1681 C C . ILE A 1 216 ? -17.156 3.914 28.382 1.00 97.88 216 ILE A C 1
ATOM 1683 O O . ILE A 1 216 ? -17.829 3.472 29.308 1.00 97.88 216 ILE A O 1
ATOM 1687 N N . SER A 1 217 ? -15.861 4.203 28.525 1.00 98.06 217 SER A N 1
ATOM 1688 C CA . SER A 1 217 ? -15.141 4.031 29.792 1.00 98.06 217 SER A CA 1
ATOM 1689 C C . SER A 1 217 ? -15.735 4.901 30.901 1.00 98.06 217 SER A C 1
ATOM 1691 O O . SER A 1 217 ? -15.875 4.450 32.041 1.00 98.06 217 SER A O 1
ATOM 1693 N N . GLN A 1 218 ? -16.115 6.136 30.573 1.00 97.56 218 GLN A N 1
ATOM 1694 C CA . GLN A 1 218 ? -16.788 7.024 31.511 1.00 97.56 218 GLN A CA 1
ATOM 1695 C C . GLN A 1 218 ? -18.175 6.491 31.894 1.00 97.56 218 GLN A C 1
ATOM 1697 O O . GLN A 1 218 ? -18.459 6.344 33.081 1.00 97.56 218 GLN A O 1
ATOM 1702 N N . GLY A 1 219 ? -18.993 6.093 30.915 1.00 98.06 219 GLY A N 1
ATOM 1703 C CA . GLY A 1 219 ? -20.305 5.494 31.176 1.00 98.06 219 GLY A CA 1
ATOM 1704 C C . GLY A 1 219 ? -20.229 4.193 31.985 1.00 98.06 219 GLY A C 1
ATOM 1705 O O . GLY A 1 219 ? -21.058 3.961 32.860 1.00 98.06 219 GLY A O 1
ATOM 1706 N N . ALA A 1 220 ? -19.205 3.365 31.762 1.00 98.00 220 ALA A N 1
ATOM 1707 C CA . ALA A 1 220 ? -18.956 2.161 32.557 1.00 98.00 220 ALA A CA 1
ATOM 1708 C C . ALA A 1 220 ? -18.610 2.494 34.020 1.00 98.00 220 ALA A C 1
ATOM 1710 O O . ALA A 1 220 ? -19.033 1.782 34.929 1.00 98.00 220 ALA A O 1
ATOM 1711 N N . THR A 1 221 ? -17.886 3.592 34.253 1.00 97.19 221 THR A N 1
ATOM 1712 C CA . THR A 1 221 ? -17.556 4.075 35.604 1.00 97.19 221 THR A CA 1
ATOM 1713 C C . THR A 1 221 ? -18.805 4.590 36.324 1.00 97.19 221 THR A C 1
ATOM 1715 O O . THR A 1 221 ? -19.030 4.256 37.484 1.00 97.19 221 THR A O 1
ATOM 1718 N N . GLU A 1 222 ? -19.665 5.338 35.628 1.00 97.56 222 GLU A N 1
ATOM 1719 C CA . GLU A 1 222 ? -20.959 5.793 36.160 1.00 97.56 222 GLU A CA 1
ATOM 1720 C C . GLU A 1 222 ? -21.904 4.620 36.469 1.00 97.56 222 GLU A C 1
ATOM 1722 O O . GLU A 1 222 ? -22.553 4.597 37.518 1.00 97.56 222 GLU A O 1
ATOM 1727 N N . GLN A 1 223 ? -21.948 3.607 35.596 1.00 97.88 223 GLN A N 1
ATOM 1728 C CA . GLN A 1 223 ? -22.709 2.380 35.842 1.00 97.88 223 GLN A CA 1
ATOM 1729 C C . GLN A 1 223 ? -22.194 1.611 37.058 1.00 97.88 223 GLN A C 1
ATOM 1731 O O . GLN A 1 223 ? -23.007 1.131 37.846 1.00 97.88 223 GLN A O 1
ATOM 1736 N N . ALA A 1 224 ? -20.874 1.506 37.231 1.00 97.75 224 ALA A N 1
ATOM 1737 C CA . ALA A 1 224 ? -20.288 0.866 38.405 1.00 97.75 224 ALA A CA 1
ATOM 1738 C C . ALA A 1 224 ? -20.687 1.598 39.696 1.00 97.75 224 ALA A C 1
ATOM 1740 O O . ALA A 1 224 ? -21.156 0.957 40.633 1.00 97.75 224 ALA A O 1
ATOM 1741 N N . ALA A 1 225 ? -20.607 2.933 39.712 1.00 96.88 225 ALA A N 1
ATOM 1742 C CA . ALA A 1 225 ? -21.027 3.739 40.859 1.00 96.88 225 ALA A CA 1
ATOM 1743 C C . ALA A 1 225 ? -22.527 3.578 41.169 1.00 96.88 225 ALA A C 1
ATOM 1745 O O . ALA A 1 225 ? -22.917 3.412 42.322 1.00 96.88 225 ALA A O 1
ATOM 1746 N N . THR A 1 226 ? -23.373 3.550 40.135 1.00 97.12 226 THR A N 1
ATOM 1747 C CA . THR A 1 226 ? -24.818 3.325 40.310 1.00 97.12 226 THR A CA 1
ATOM 1748 C C . THR A 1 226 ? -25.097 1.917 40.845 1.00 97.12 226 THR A C 1
ATOM 1750 O O . THR A 1 226 ? -25.977 1.729 41.681 1.00 97.12 226 THR A O 1
ATOM 1753 N N . ALA A 1 227 ? -24.344 0.907 40.399 1.00 97.12 227 ALA A N 1
ATOM 1754 C CA . ALA A 1 227 ? -24.470 -0.453 40.912 1.00 97.12 227 ALA A CA 1
ATOM 1755 C C . ALA A 1 227 ? -24.066 -0.553 42.395 1.00 97.12 227 ALA A C 1
ATOM 1757 O O . ALA A 1 227 ? -24.742 -1.249 43.154 1.00 97.12 227 ALA A O 1
ATOM 1758 N N . GLU A 1 228 ? -23.022 0.164 42.822 1.00 96.44 228 GLU A N 1
ATOM 1759 C CA . GLU A 1 228 ? -22.643 0.273 44.239 1.00 96.44 228 GLU A CA 1
ATOM 1760 C C . GLU A 1 228 ? -23.751 0.932 45.076 1.00 96.44 228 GLU A C 1
ATOM 1762 O O . GLU A 1 228 ? -24.117 0.413 46.132 1.00 96.44 228 GLU A O 1
ATOM 1767 N N . GLU A 1 229 ? -24.350 2.021 44.585 1.00 97.25 229 GLU A N 1
ATOM 1768 C CA . GLU A 1 229 ? -25.457 2.710 45.261 1.00 97.25 229 GLU A CA 1
ATOM 1769 C C . GLU A 1 229 ? -26.699 1.814 45.397 1.00 97.25 229 GLU A C 1
ATOM 1771 O O . GLU A 1 229 ? -27.321 1.747 46.464 1.00 97.25 229 GLU A O 1
ATOM 1776 N N . VAL A 1 230 ? -27.033 1.059 44.345 1.00 97.19 230 VAL A N 1
ATOM 1777 C CA . VAL A 1 230 ? -28.124 0.076 44.376 1.00 97.19 230 VAL A CA 1
ATOM 1778 C C . VAL A 1 230 ? -27.820 -1.050 45.362 1.00 97.19 230 VAL A C 1
ATOM 1780 O O . VAL A 1 230 ? -28.715 -1.458 46.099 1.00 97.19 230 VAL A O 1
ATOM 1783 N N . SER A 1 231 ? -26.580 -1.543 45.414 1.00 97.06 231 SER A N 1
ATOM 1784 C CA . SER A 1 231 ? -26.184 -2.580 46.374 1.00 97.06 231 SER A CA 1
ATOM 1785 C C . SER A 1 231 ? -26.329 -2.092 47.816 1.00 97.06 231 SER A C 1
ATOM 1787 O O . SER A 1 231 ? -26.934 -2.782 48.632 1.00 97.06 231 SER A O 1
ATOM 1789 N N . SER A 1 232 ? -25.857 -0.878 48.111 1.00 97.31 232 SER A N 1
ATOM 1790 C CA . SER A 1 232 ? -26.023 -0.236 49.423 1.00 97.31 232 SER A CA 1
ATOM 1791 C C . SER A 1 232 ? -27.503 -0.068 49.789 1.00 97.31 232 SER A C 1
ATOM 1793 O O . SER A 1 232 ? -27.936 -0.436 50.881 1.00 97.31 232 SER A O 1
ATOM 1795 N N . SER A 1 233 ? -28.321 0.382 48.834 1.00 97.31 233 SER A N 1
ATOM 1796 C CA . SER A 1 233 ? -29.771 0.497 49.024 1.00 97.31 233 SER A CA 1
ATOM 1797 C C . SER A 1 233 ? -30.420 -0.864 49.307 1.00 97.31 233 SER A C 1
ATOM 1799 O O . SER A 1 233 ? -31.332 -0.962 50.126 1.00 97.31 233 SER A O 1
ATOM 1801 N N . MET A 1 234 ? -29.950 -1.938 48.664 1.00 96.75 234 MET A N 1
ATOM 1802 C CA . MET A 1 234 ? -30.427 -3.298 48.930 1.00 96.75 234 MET A CA 1
ATOM 1803 C C . MET A 1 234 ? -30.016 -3.805 50.316 1.00 96.75 234 MET A C 1
ATOM 1805 O O . MET A 1 234 ? -30.811 -4.495 50.956 1.00 96.75 234 MET A O 1
ATOM 1809 N N . GLU A 1 235 ? -28.829 -3.444 50.811 1.00 96.31 235 GLU A N 1
ATOM 1810 C CA . GLU A 1 235 ? -28.411 -3.735 52.189 1.00 96.31 235 GLU A CA 1
ATOM 1811 C C . GLU A 1 235 ? -29.300 -3.010 53.210 1.00 96.31 235 GLU A C 1
ATOM 1813 O O . GLU A 1 235 ? -29.776 -3.630 54.166 1.00 96.31 235 GLU A O 1
ATOM 1818 N N . GLU A 1 236 ? -29.607 -1.731 52.979 1.00 97.31 236 GLU A N 1
ATOM 1819 C CA . GLU A 1 236 ? -30.515 -0.959 53.834 1.00 97.31 236 GLU A CA 1
ATOM 1820 C C . GLU A 1 236 ? -31.943 -1.532 53.812 1.00 97.31 236 GLU A C 1
ATOM 1822 O O . GLU A 1 236 ? -32.592 -1.664 54.856 1.00 97.31 236 GLU A O 1
ATOM 1827 N N . ILE A 1 237 ? -32.439 -1.942 52.640 1.00 97.12 237 ILE A N 1
ATOM 1828 C CA . ILE A 1 237 ? -33.740 -2.614 52.511 1.00 97.12 237 ILE A CA 1
ATOM 1829 C C . ILE A 1 237 ? -33.744 -3.936 53.286 1.00 97.12 237 ILE A C 1
ATOM 1831 O O . ILE A 1 237 ? -34.695 -4.204 54.022 1.00 97.12 237 ILE A O 1
ATOM 1835 N N . ALA A 1 238 ? -32.697 -4.755 53.164 1.00 97.50 238 ALA A N 1
ATOM 1836 C CA . ALA A 1 238 ? -32.596 -6.019 53.888 1.00 97.50 238 ALA A CA 1
ATOM 1837 C C . ALA A 1 238 ? -32.589 -5.806 55.412 1.00 97.50 238 ALA A C 1
ATOM 1839 O O . ALA A 1 238 ? -33.302 -6.511 56.132 1.00 97.50 238 ALA A O 1
ATOM 1840 N N . ALA A 1 239 ? -31.859 -4.797 55.901 1.00 97.69 239 ALA A N 1
ATOM 1841 C CA . ALA A 1 239 ? -31.849 -4.421 57.313 1.00 97.69 239 ALA A CA 1
ATOM 1842 C C . ALA A 1 239 ? -33.241 -3.984 57.803 1.00 97.69 239 ALA A C 1
ATOM 1844 O O . ALA A 1 239 ? -33.705 -4.450 58.846 1.00 97.69 239 ALA A O 1
ATOM 1845 N N . ASN A 1 240 ? -33.949 -3.162 57.023 1.00 97.56 240 ASN A N 1
ATOM 1846 C CA . ASN A 1 240 ? -35.317 -2.738 57.335 1.00 97.56 240 ASN A CA 1
ATOM 1847 C C . ASN A 1 240 ? -36.308 -3.913 57.347 1.00 97.56 240 ASN A C 1
ATOM 1849 O O . ASN A 1 240 ? -37.190 -3.976 58.204 1.00 97.56 240 ASN A O 1
ATOM 1853 N N . ILE A 1 241 ? -36.168 -4.868 56.422 1.00 97.94 241 ILE A N 1
ATOM 1854 C CA . ILE A 1 241 ? -36.988 -6.088 56.404 1.00 97.94 241 ILE A CA 1
ATOM 1855 C C . ILE A 1 241 ? -36.739 -6.915 57.670 1.00 97.94 241 ILE A C 1
ATOM 1857 O O . ILE A 1 241 ? -37.705 -7.348 58.302 1.00 97.94 241 ILE A O 1
ATOM 1861 N N . GLN A 1 242 ? -35.477 -7.093 58.074 1.00 97.62 242 GLN A N 1
ATOM 1862 C CA . GLN A 1 242 ? -35.136 -7.816 59.300 1.00 97.62 242 GLN A CA 1
ATOM 1863 C C . GLN A 1 242 ? -35.709 -7.118 60.541 1.00 97.62 242 GLN A C 1
ATOM 1865 O O . GLN A 1 242 ? -36.348 -7.765 61.368 1.00 97.62 242 GLN A O 1
ATOM 1870 N N . GLN A 1 243 ? -35.570 -5.793 60.634 1.00 97.88 243 GLN A N 1
ATOM 1871 C CA . GLN A 1 243 ? -36.140 -5.013 61.732 1.00 97.88 243 GLN A CA 1
ATOM 1872 C C . GLN A 1 243 ? -37.672 -5.127 61.782 1.00 97.88 243 GLN A C 1
ATOM 1874 O O . GLN A 1 243 ? -38.252 -5.270 62.858 1.00 97.88 243 GLN A O 1
ATOM 1879 N N . ASN A 1 244 ? -38.347 -5.099 60.631 1.00 97.75 244 ASN A N 1
ATOM 1880 C CA . ASN A 1 244 ? -39.796 -5.283 60.566 1.00 97.75 244 ASN A CA 1
ATOM 1881 C C . ASN A 1 244 ? -40.224 -6.686 61.011 1.00 97.75 244 ASN A C 1
ATOM 1883 O O . ASN A 1 244 ? -41.237 -6.818 61.701 1.00 97.75 244 ASN A O 1
ATOM 1887 N N . ALA A 1 245 ? -39.457 -7.721 60.661 1.00 98.00 245 ALA A N 1
ATOM 1888 C CA . ALA A 1 245 ? -39.703 -9.081 61.129 1.00 98.00 245 ALA A CA 1
ATOM 1889 C C . ALA A 1 245 ? -39.543 -9.193 62.657 1.00 98.00 245 ALA A C 1
ATOM 1891 O O . ALA A 1 245 ? -40.419 -9.745 63.325 1.00 98.00 245 ALA A O 1
ATOM 1892 N N . ASP A 1 246 ? -38.489 -8.600 63.224 1.00 97.75 246 ASP A N 1
ATOM 1893 C CA . ASP A 1 246 ? -38.254 -8.582 64.673 1.00 97.75 246 ASP A CA 1
ATOM 1894 C C . ASP A 1 246 ? -39.371 -7.826 65.416 1.00 97.75 246 ASP A C 1
ATOM 1896 O O . ASP A 1 246 ? -39.901 -8.310 66.421 1.00 97.75 246 ASP A O 1
ATOM 1900 N N . ASN A 1 247 ? -39.799 -6.677 64.882 1.00 97.75 247 ASN A N 1
ATOM 1901 C CA . ASN A 1 247 ? -40.927 -5.904 65.409 1.00 97.75 247 ASN A CA 1
ATOM 1902 C C . ASN A 1 247 ? -42.237 -6.708 65.376 1.00 97.75 247 ASN A C 1
ATOM 1904 O O . ASN A 1 247 ? -43.028 -6.647 66.323 1.00 97.75 247 ASN A O 1
ATOM 1908 N N . ALA A 1 248 ? -42.476 -7.478 64.310 1.00 98.00 248 ALA A N 1
ATOM 1909 C CA . ALA A 1 248 ? -43.647 -8.341 64.196 1.00 98.00 248 ALA A CA 1
ATOM 1910 C C . ALA A 1 248 ? -43.625 -9.465 65.248 1.00 98.00 248 ALA A C 1
ATOM 1912 O O . ALA A 1 248 ? -44.627 -9.662 65.937 1.00 98.00 248 ALA A O 1
ATOM 1913 N N . LEU A 1 249 ? -42.479 -10.128 65.450 1.00 97.56 249 LEU A N 1
ATOM 1914 C CA . LEU A 1 249 ? -42.302 -11.154 66.489 1.00 97.56 249 LEU A CA 1
ATOM 1915 C C . LEU A 1 249 ? -42.491 -10.586 67.902 1.00 97.56 249 LEU A C 1
ATOM 1917 O O . LEU A 1 249 ? -43.126 -11.204 68.761 1.00 97.56 249 LEU A O 1
ATOM 1921 N N . GLN A 1 250 ? -41.966 -9.387 68.162 1.00 98.12 250 GLN A N 1
ATOM 1922 C CA . GLN A 1 250 ? -42.156 -8.718 69.446 1.00 98.12 250 GLN A CA 1
ATOM 1923 C C . GLN A 1 250 ? -43.631 -8.362 69.675 1.00 98.12 250 GLN A C 1
ATOM 1925 O O . GLN A 1 250 ? -44.153 -8.576 70.771 1.00 98.12 250 GLN A O 1
ATOM 1930 N N . THR A 1 251 ? -44.316 -7.877 68.637 1.00 97.94 251 THR A N 1
ATOM 1931 C CA . THR A 1 251 ? -45.750 -7.562 68.678 1.00 97.94 251 THR A CA 1
ATOM 1932 C C . THR A 1 251 ? -46.588 -8.811 68.937 1.00 97.94 251 THR A C 1
ATOM 1934 O O . THR A 1 251 ? -47.473 -8.780 69.792 1.00 97.94 251 THR A O 1
ATOM 1937 N N . GLU A 1 252 ? -46.283 -9.929 68.274 1.00 97.81 252 GLU A N 1
ATOM 1938 C CA . GLU A 1 252 ? -46.928 -11.223 68.522 1.00 97.81 252 GLU A CA 1
ATOM 1939 C C . GLU A 1 252 ? -46.768 -11.647 69.988 1.00 97.81 252 GLU A C 1
ATOM 1941 O O . GLU A 1 252 ? -47.754 -11.965 70.656 1.00 97.81 252 GLU A O 1
ATOM 1946 N N . LYS A 1 253 ? -45.547 -11.571 70.533 1.00 97.69 253 LYS A N 1
ATOM 1947 C CA . LYS A 1 253 ? -45.275 -11.906 71.939 1.00 97.69 253 LYS A CA 1
ATOM 1948 C C . LYS A 1 253 ? -46.083 -11.039 72.907 1.00 97.69 253 LYS A C 1
ATOM 1950 O O . LYS A 1 253 ? -46.648 -11.560 73.870 1.00 97.69 253 LYS A O 1
ATOM 1955 N N . ILE A 1 254 ? -46.150 -9.730 72.656 1.00 97.75 254 ILE A N 1
ATOM 1956 C CA . ILE A 1 254 ? -46.950 -8.794 73.460 1.00 97.75 254 ILE A CA 1
ATOM 1957 C C . ILE A 1 254 ? -48.437 -9.143 73.359 1.00 97.75 254 ILE A C 1
ATOM 1959 O O . ILE A 1 254 ? -49.126 -9.157 74.379 1.00 97.75 254 ILE A O 1
ATOM 1963 N N . ALA A 1 255 ? -48.939 -9.461 72.165 1.00 98.12 255 ALA A N 1
ATOM 1964 C CA . ALA A 1 255 ? -50.337 -9.819 71.954 1.00 98.12 255 ALA A CA 1
ATOM 1965 C C . ALA A 1 255 ? -50.716 -11.116 72.690 1.00 98.12 255 ALA A C 1
ATOM 1967 O O . ALA A 1 255 ? -51.745 -11.155 73.366 1.00 98.12 255 ALA A O 1
ATOM 1968 N N . VAL A 1 256 ? -49.866 -12.148 72.632 1.00 98.12 256 VAL A N 1
ATOM 1969 C CA . VAL A 1 256 ? -50.061 -13.412 73.365 1.00 98.12 256 VAL A CA 1
ATOM 1970 C C . VAL A 1 256 ? -50.066 -13.177 74.878 1.00 98.12 256 VAL A C 1
ATOM 1972 O O . VAL A 1 256 ? -50.965 -13.664 75.567 1.00 98.12 256 VAL A O 1
ATOM 1975 N N . GLN A 1 257 ? -49.115 -12.394 75.399 1.00 97.81 257 GLN A N 1
ATOM 1976 C CA . GLN A 1 257 ? -49.081 -12.041 76.821 1.00 97.81 257 GLN A CA 1
ATOM 1977 C C . GLN A 1 257 ? -50.337 -11.263 77.234 1.00 97.81 257 GLN A C 1
ATOM 1979 O O . GLN A 1 257 ? -50.973 -11.595 78.229 1.00 97.81 257 GLN A O 1
ATOM 1984 N N . THR A 1 258 ? -50.746 -10.281 76.428 1.00 97.81 258 THR A N 1
ATOM 1985 C CA . THR A 1 258 ? -51.942 -9.467 76.682 1.00 97.81 258 THR A CA 1
ATOM 1986 C C . THR A 1 258 ? -53.211 -10.322 76.703 1.00 97.81 258 THR A C 1
ATOM 1988 O O . THR A 1 258 ? -54.066 -10.139 77.568 1.00 97.81 258 THR A O 1
ATOM 1991 N N . ALA A 1 259 ? -53.337 -11.293 75.794 1.00 98.06 259 ALA A N 1
ATOM 1992 C CA . ALA A 1 259 ? -54.456 -12.234 75.785 1.00 98.06 259 ALA A CA 1
ATOM 1993 C C . ALA A 1 259 ? -54.492 -13.101 77.058 1.00 98.06 259 ALA A C 1
ATOM 1995 O O . ALA A 1 259 ? -55.565 -13.345 77.618 1.00 98.06 259 ALA A O 1
ATOM 1996 N N . GLN A 1 260 ? -53.325 -13.529 77.549 1.00 97.62 260 GLN A N 1
ATOM 1997 C CA . GLN A 1 260 ? -53.204 -14.275 78.801 1.00 97.62 260 GLN A CA 1
ATOM 1998 C C . GLN A 1 260 ? -53.572 -13.413 80.021 1.00 97.62 260 GLN A C 1
ATOM 2000 O O . GLN A 1 260 ? -54.339 -13.858 80.878 1.00 97.62 260 GLN A O 1
ATOM 2005 N N . ASP A 1 261 ? -53.095 -12.170 80.081 1.00 97.44 261 ASP A N 1
ATOM 2006 C CA . ASP A 1 261 ? -53.409 -11.229 81.162 1.00 97.44 261 ASP A CA 1
ATOM 2007 C C . ASP A 1 261 ? -54.906 -10.873 81.183 1.00 97.44 261 ASP A C 1
ATOM 2009 O O . ASP A 1 261 ? -55.527 -10.798 82.251 1.00 97.44 261 ASP A O 1
ATOM 2013 N N . ALA A 1 262 ? -55.524 -10.733 80.006 1.00 97.75 262 ALA A N 1
ATOM 2014 C CA . ALA A 1 262 ? -56.965 -10.542 79.866 1.00 97.75 262 ALA A CA 1
ATOM 2015 C C . ALA A 1 262 ? -57.761 -11.752 80.386 1.00 97.75 262 ALA A C 1
ATOM 2017 O O . ALA A 1 262 ? -58.779 -11.570 81.056 1.00 97.75 262 ALA A O 1
ATOM 2018 N N . LYS A 1 263 ? -57.285 -12.986 80.155 1.00 97.44 263 LYS A N 1
ATOM 2019 C CA . LYS A 1 263 ? -57.897 -14.208 80.707 1.00 97.44 263 LYS A CA 1
ATOM 2020 C C . LYS A 1 263 ? -57.834 -14.231 82.236 1.00 97.44 263 LYS A C 1
ATOM 2022 O O . LYS A 1 263 ? -58.858 -14.457 82.878 1.00 97.44 263 LYS A O 1
ATOM 2027 N N . ILE A 1 264 ? -56.664 -13.947 82.815 1.00 97.19 264 ILE A N 1
ATOM 2028 C CA . ILE A 1 264 ? -56.471 -13.879 84.275 1.00 97.19 264 ILE A CA 1
ATOM 2029 C C . ILE A 1 264 ? -57.382 -12.804 84.886 1.00 97.19 264 ILE A C 1
ATOM 2031 O O . ILE A 1 264 ? -58.055 -13.045 85.891 1.00 97.19 264 ILE A O 1
ATOM 2035 N N . SER A 1 265 ? -57.458 -11.634 84.249 1.00 97.12 265 SER A N 1
ATOM 2036 C CA . SER A 1 265 ? -58.356 -10.551 84.665 1.00 97.12 265 SER A CA 1
ATOM 2037 C C . SER A 1 265 ? -59.825 -10.977 84.593 1.00 97.12 265 SER A C 1
ATOM 2039 O O . SER A 1 265 ? -60.589 -10.718 85.521 1.00 97.12 265 SER A O 1
ATOM 2041 N N . GLY A 1 266 ? -60.219 -11.699 83.539 1.00 97.12 266 GLY A N 1
ATOM 2042 C CA . GLY A 1 266 ? -61.554 -12.282 83.404 1.00 97.12 266 GLY A CA 1
ATOM 2043 C C . GLY A 1 266 ? -61.899 -13.250 84.540 1.00 97.12 266 GLY A C 1
ATOM 2044 O O . GLY A 1 266 ? -62.978 -13.153 85.124 1.00 97.12 266 GLY A O 1
ATOM 2045 N N . GLU A 1 267 ? -60.973 -14.132 84.924 1.00 96.75 267 GLU A N 1
ATOM 2046 C CA . GLU A 1 267 ? -61.147 -15.036 86.071 1.00 96.75 267 GLU A CA 1
ATOM 2047 C C . GLU A 1 267 ? -61.317 -14.269 87.393 1.00 96.75 267 GLU A C 1
ATOM 2049 O O . GLU A 1 267 ? -62.161 -14.629 88.219 1.00 96.75 267 GLU A O 1
ATOM 2054 N N . ALA A 1 268 ? -60.555 -13.191 87.596 1.00 96.88 268 ALA A N 1
ATOM 2055 C CA . ALA A 1 268 ? -60.680 -12.333 88.774 1.00 96.88 268 ALA A CA 1
ATOM 2056 C C . ALA A 1 268 ? -62.045 -11.625 88.831 1.00 96.88 268 ALA A C 1
ATOM 2058 O O . ALA A 1 268 ? -62.674 -11.575 89.895 1.00 96.88 268 ALA A O 1
ATOM 2059 N N . VAL A 1 269 ? -62.551 -11.147 87.689 1.00 97.38 269 VAL A N 1
ATOM 2060 C CA . VAL A 1 269 ? -63.895 -10.560 87.582 1.00 97.38 269 VAL A CA 1
ATOM 2061 C C . VAL A 1 269 ? -64.967 -11.605 87.895 1.00 97.38 269 VAL A C 1
ATOM 2063 O O . VAL A 1 269 ? -65.864 -11.327 88.688 1.00 97.38 269 VAL A O 1
ATOM 2066 N N . VAL A 1 270 ? -64.861 -12.829 87.363 1.00 97.25 270 VAL A N 1
ATOM 2067 C CA . VAL A 1 270 ? -65.807 -13.921 87.665 1.00 97.25 270 VAL A CA 1
ATOM 2068 C C . VAL A 1 270 ? -65.823 -14.251 89.159 1.00 97.25 270 VAL A C 1
ATOM 2070 O O . VAL A 1 270 ? -66.902 -14.365 89.741 1.00 97.25 270 VAL A O 1
ATOM 2073 N N . LYS A 1 271 ? -64.651 -14.345 89.805 1.00 96.38 271 LYS A N 1
ATOM 2074 C CA . LYS A 1 271 ? -64.552 -14.541 91.263 1.00 96.38 271 LYS A CA 1
ATOM 2075 C C . LYS A 1 271 ? -65.210 -13.397 92.033 1.00 96.38 271 LYS A C 1
ATOM 2077 O O . LYS A 1 271 ? -65.954 -13.648 92.976 1.00 96.38 271 LYS A O 1
ATOM 2082 N N . THR A 1 272 ? -64.982 -12.157 91.602 1.00 97.12 272 THR A N 1
ATOM 2083 C CA . THR A 1 272 ? -65.587 -10.961 92.210 1.00 97.12 272 THR A CA 1
ATOM 2084 C C . THR A 1 272 ? -67.110 -10.989 92.101 1.00 97.12 272 THR A C 1
ATOM 2086 O O . THR A 1 272 ? -67.804 -10.783 93.093 1.00 97.12 272 THR A O 1
ATOM 2089 N N . VAL A 1 273 ? -67.650 -11.310 90.922 1.00 96.69 273 VAL A N 1
ATOM 2090 C CA . VAL A 1 273 ? -69.099 -11.446 90.705 1.00 96.69 273 VAL A CA 1
ATOM 2091 C C . VAL A 1 273 ? -69.679 -12.603 91.524 1.00 96.69 273 VAL A C 1
ATOM 2093 O O . VAL A 1 273 ? -70.774 -12.469 92.068 1.00 96.69 273 VAL A O 1
ATOM 2096 N N . GLY A 1 274 ? -68.955 -13.720 91.652 1.00 96.62 274 GLY A N 1
ATOM 2097 C CA . GLY A 1 274 ? -69.330 -14.837 92.523 1.00 96.62 274 GLY A CA 1
ATOM 2098 C C . GLY A 1 274 ? -69.459 -14.410 93.985 1.00 96.62 274 GLY A C 1
ATOM 2099 O O . GLY A 1 274 ? -70.519 -14.583 94.578 1.00 96.62 274 GLY A O 1
ATOM 2100 N N . ALA A 1 275 ? -68.438 -13.745 94.529 1.00 96.81 275 ALA A N 1
ATOM 2101 C CA . ALA A 1 275 ? -68.474 -13.212 95.890 1.00 96.81 275 ALA A CA 1
ATOM 2102 C C . ALA A 1 275 ? -69.615 -12.197 96.092 1.00 96.81 275 ALA A C 1
ATOM 2104 O O . ALA A 1 275 ? -70.279 -12.214 97.125 1.00 96.81 275 ALA A O 1
ATOM 2105 N N . MET A 1 276 ? -69.893 -11.347 95.097 1.00 96.12 276 MET A N 1
ATOM 2106 C CA . MET A 1 276 ? -71.031 -10.420 95.139 1.00 96.12 276 MET A CA 1
ATOM 2107 C C . MET A 1 276 ? -72.384 -11.148 95.165 1.00 96.12 276 MET A C 1
ATOM 2109 O O . MET A 1 276 ? -73.287 -10.717 95.881 1.00 96.12 276 MET A O 1
ATOM 2113 N N . ARG A 1 277 ? -72.532 -12.269 94.443 1.00 95.25 277 ARG A N 1
ATOM 2114 C CA . ARG A 1 277 ? -73.733 -13.122 94.521 1.00 95.25 277 ARG A CA 1
ATOM 2115 C C . ARG A 1 277 ? -73.876 -13.780 95.887 1.00 95.25 277 ARG A C 1
ATOM 2117 O O . ARG A 1 277 ? -74.979 -13.790 96.424 1.00 95.25 277 ARG A O 1
ATOM 2124 N N . ASP A 1 278 ? -72.782 -14.271 96.462 1.00 95.56 278 ASP A N 1
ATOM 2125 C CA . ASP A 1 278 ? -72.789 -14.849 97.808 1.00 95.56 278 ASP A CA 1
ATOM 2126 C C . ASP A 1 278 ? -73.189 -13.804 98.858 1.00 95.56 278 ASP A C 1
ATOM 2128 O O . ASP A 1 278 ? -73.992 -14.092 99.746 1.00 95.56 278 ASP A O 1
ATOM 2132 N N . ILE A 1 279 ? -72.676 -12.572 98.740 1.00 95.12 279 ILE A N 1
ATOM 2133 C CA . ILE A 1 279 ? -73.073 -11.439 99.587 1.00 95.12 279 ILE A CA 1
ATOM 2134 C C . ILE A 1 279 ? -74.570 -11.157 99.425 1.00 95.12 279 ILE A C 1
ATOM 2136 O O . ILE A 1 279 ? -75.275 -11.090 100.429 1.00 95.12 279 ILE A O 1
ATOM 2140 N N . ALA A 1 280 ? -75.077 -1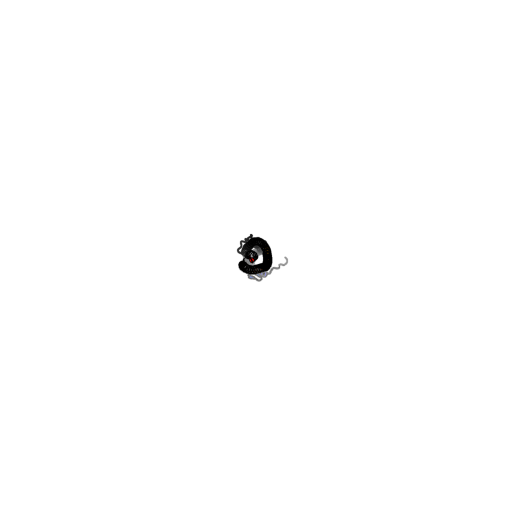1.050 98.194 1.00 94.75 280 ALA A N 1
ATOM 2141 C CA . ALA A 1 280 ? -76.498 -10.813 97.940 1.00 94.75 280 ALA A CA 1
ATOM 2142 C C . ALA A 1 280 ? -77.391 -11.932 98.508 1.00 94.75 280 ALA A C 1
ATOM 2144 O O . ALA A 1 280 ? -78.424 -11.651 99.112 1.00 94.75 280 ALA A O 1
ATOM 2145 N N . GLY A 1 281 ? -76.968 -13.195 98.386 1.00 94.31 281 GLY A N 1
ATOM 2146 C CA . GLY A 1 281 ? -77.662 -14.337 98.983 1.00 94.31 281 GLY A CA 1
ATOM 2147 C C . GLY A 1 281 ? -77.702 -14.264 100.511 1.00 94.31 281 GLY A C 1
ATOM 2148 O O . GLY A 1 281 ? -78.757 -14.456 101.111 1.00 94.31 281 GLY A O 1
ATOM 2149 N N . LYS A 1 282 ? -76.581 -13.913 101.154 1.00 94.56 282 LYS A N 1
ATOM 2150 C CA . LYS A 1 282 ? -76.536 -13.695 102.610 1.00 94.56 282 LYS A CA 1
ATOM 2151 C C . LYS A 1 282 ? -77.418 -12.528 103.047 1.00 94.56 282 LYS A C 1
ATOM 2153 O O . LYS A 1 282 ? -78.101 -12.659 104.055 1.00 94.56 282 LYS A O 1
ATOM 2158 N N . ILE A 1 283 ? -77.436 -11.427 102.292 1.00 93.81 283 ILE A N 1
ATOM 2159 C CA . ILE A 1 283 ? -78.327 -10.286 102.549 1.00 93.81 283 ILE A CA 1
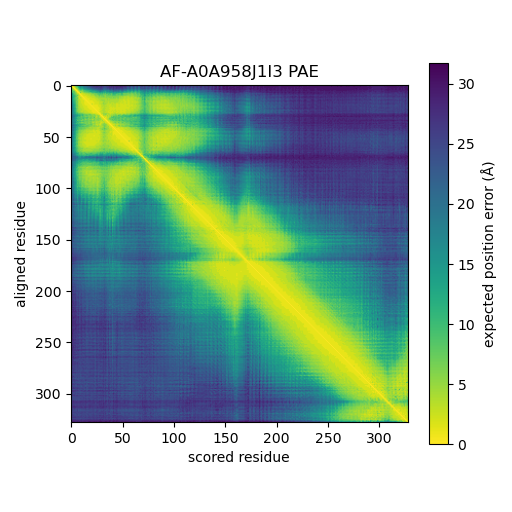ATOM 2160 C C . ILE A 1 283 ? -79.791 -10.728 102.466 1.00 93.81 283 ILE A C 1
ATOM 2162 O O . ILE A 1 283 ? -80.556 -10.407 103.364 1.00 93.81 283 ILE A O 1
ATOM 2166 N N . SER A 1 284 ? -80.169 -11.529 101.467 1.00 93.81 284 SER A N 1
ATOM 2167 C CA . SER A 1 284 ? -81.542 -12.039 101.341 1.00 93.81 284 SER A CA 1
ATOM 2168 C C . SER A 1 284 ? -81.958 -12.926 102.523 1.00 93.81 284 SER A C 1
ATOM 2170 O O . SER A 1 284 ? -83.078 -12.805 103.011 1.00 93.81 284 SER A O 1
ATOM 2172 N N . ILE A 1 285 ? -81.053 -13.771 103.036 1.00 93.75 285 ILE A N 1
ATOM 2173 C CA . ILE A 1 285 ? -81.303 -14.561 104.254 1.00 93.75 285 ILE A CA 1
ATOM 2174 C C . ILE A 1 285 ? -81.467 -13.643 105.472 1.00 93.75 285 ILE A C 1
ATOM 2176 O O . ILE A 1 285 ? -82.363 -13.859 106.286 1.00 93.75 285 ILE A O 1
ATOM 2180 N N . ILE A 1 286 ? -80.618 -12.619 105.608 1.00 91.94 286 ILE A N 1
ATOM 2181 C CA . ILE A 1 286 ? -80.726 -11.631 106.692 1.00 91.94 286 ILE A CA 1
ATOM 2182 C C . ILE A 1 286 ? -82.069 -10.900 106.606 1.00 91.94 286 ILE A C 1
ATOM 2184 O O . ILE A 1 286 ? -82.747 -10.787 107.621 1.00 91.94 286 ILE A O 1
ATOM 2188 N N . GLU A 1 287 ? -82.495 -10.492 105.412 1.00 91.25 287 GLU A N 1
ATOM 2189 C CA . GLU A 1 287 ? -83.786 -9.844 105.171 1.00 91.25 287 GLU A CA 1
ATOM 2190 C C . GLU A 1 287 ? -84.963 -10.773 105.523 1.00 91.25 287 GLU A C 1
ATOM 2192 O O . GLU A 1 287 ? -85.942 -10.347 106.142 1.00 91.25 287 GLU A O 1
ATOM 2197 N N . GLU A 1 288 ? -84.862 -12.071 105.216 1.00 92.81 288 GLU A N 1
ATOM 2198 C CA . GLU A 1 288 ? -85.862 -13.058 105.629 1.00 92.81 288 GLU A CA 1
ATOM 2199 C C . GLU A 1 288 ? -85.917 -13.216 107.157 1.00 92.81 288 GLU A C 1
ATOM 2201 O O . GLU A 1 288 ? -87.012 -13.205 107.730 1.00 92.81 288 GLU A O 1
ATOM 2206 N N . ILE A 1 289 ? -84.764 -13.313 107.827 1.00 91.38 289 ILE A N 1
ATOM 2207 C CA . ILE A 1 289 ? -84.674 -13.387 109.293 1.00 91.38 289 ILE A CA 1
ATOM 2208 C C . ILE A 1 289 ? -85.224 -12.107 109.922 1.00 91.38 289 ILE A C 1
ATOM 2210 O O . ILE A 1 289 ? -85.993 -12.184 110.880 1.00 91.38 289 ILE A O 1
ATOM 2214 N N . ALA A 1 290 ? -84.884 -10.936 109.386 1.00 91.94 290 ALA A N 1
ATOM 2215 C CA . ALA A 1 290 ? -85.391 -9.648 109.837 1.00 91.94 290 ALA A CA 1
ATOM 2216 C C . ALA A 1 290 ? -86.919 -9.595 109.701 1.00 91.94 290 ALA A C 1
ATOM 2218 O O . ALA A 1 290 ? -87.614 -9.271 110.662 1.00 91.94 290 ALA A O 1
ATOM 2219 N N . ARG A 1 291 ? -87.479 -10.040 108.569 1.00 90.19 291 ARG A N 1
ATOM 2220 C CA . ARG A 1 291 ? -88.934 -10.132 108.366 1.00 90.19 291 ARG A CA 1
ATOM 2221 C C . ARG A 1 291 ? -89.602 -11.109 109.336 1.00 90.19 291 ARG A C 1
ATOM 2223 O O . ARG A 1 291 ? -90.646 -10.783 109.902 1.00 90.19 291 ARG A O 1
ATOM 2230 N N . GLN A 1 292 ? -89.026 -12.293 109.549 1.00 91.38 292 GLN A N 1
ATOM 2231 C CA . GLN A 1 292 ? -89.532 -13.260 110.529 1.00 91.38 292 GLN A CA 1
ATOM 2232 C C . GLN A 1 292 ? -89.476 -12.687 111.949 1.00 91.38 292 GLN A C 1
ATOM 2234 O O . GLN A 1 292 ? -90.451 -12.799 112.688 1.00 91.38 292 GLN A O 1
ATOM 2239 N N . THR A 1 293 ? -88.380 -12.017 112.307 1.00 92.00 293 THR A N 1
ATOM 2240 C CA . THR A 1 293 ? -88.191 -11.360 113.608 1.00 92.00 293 THR A CA 1
ATOM 2241 C C . THR A 1 293 ? -89.193 -10.227 113.801 1.00 92.00 293 THR A C 1
ATOM 2243 O O . THR A 1 293 ? -89.795 -10.124 114.864 1.00 92.00 293 THR A O 1
ATOM 2246 N N . ASN A 1 294 ? -89.446 -9.428 112.762 1.00 89.94 294 ASN A N 1
ATOM 2247 C CA . ASN A 1 294 ? -90.461 -8.378 112.754 1.00 89.94 294 ASN A CA 1
ATOM 2248 C C . ASN A 1 294 ? -91.867 -8.956 113.004 1.00 89.94 294 ASN A C 1
ATOM 2250 O O . ASN A 1 294 ? -92.611 -8.447 113.841 1.00 89.94 294 ASN A O 1
ATOM 2254 N N . LEU A 1 295 ? -92.215 -10.068 112.345 1.00 91.06 295 LEU A N 1
ATOM 2255 C CA . LEU A 1 295 ? -93.490 -10.768 112.555 1.00 91.06 295 LEU A CA 1
ATOM 2256 C C . LEU A 1 295 ? -93.597 -11.401 113.952 1.00 91.06 295 LEU A C 1
ATOM 2258 O O . LEU A 1 295 ? -94.640 -11.294 114.594 1.00 91.06 295 LEU A O 1
ATOM 2262 N N . LEU A 1 296 ? -92.527 -12.028 114.448 1.00 90.44 296 LEU A N 1
ATOM 2263 C CA . LEU A 1 296 ? -92.442 -12.574 115.807 1.00 90.44 296 LEU A CA 1
ATOM 2264 C C . LEU A 1 296 ? -92.617 -11.477 116.861 1.00 90.44 296 LEU A C 1
ATOM 2266 O O . LEU A 1 296 ? -93.397 -11.642 117.797 1.00 90.44 296 LEU A O 1
ATOM 2270 N N . ALA A 1 297 ? -91.936 -10.345 116.683 1.00 90.44 297 ALA A N 1
ATOM 2271 C CA . ALA A 1 297 ? -92.032 -9.186 117.559 1.00 90.44 297 ALA A CA 1
ATOM 2272 C C . ALA A 1 297 ? -93.432 -8.560 117.524 1.00 90.44 297 ALA A C 1
ATOM 2274 O O . ALA A 1 297 ? -93.969 -8.197 118.568 1.00 90.44 297 ALA A O 1
ATOM 2275 N N . LEU A 1 298 ? -94.066 -8.496 116.348 1.00 87.06 298 LEU A N 1
ATOM 2276 C CA . LEU A 1 298 ? -95.454 -8.058 116.212 1.00 87.06 298 LEU A CA 1
ATOM 2277 C C . LEU A 1 298 ? -96.415 -8.987 116.968 1.00 87.06 298 LEU A C 1
ATOM 2279 O O . LEU A 1 298 ? -97.246 -8.505 117.734 1.00 87.06 298 LEU A O 1
ATOM 2283 N N . ASN A 1 299 ? -96.274 -10.305 116.806 1.00 87.56 299 ASN A N 1
ATOM 2284 C CA . ASN A 1 299 ? -97.087 -11.287 117.527 1.00 87.56 299 ASN A CA 1
ATOM 2285 C C . ASN A 1 299 ? -96.885 -11.185 119.047 1.00 87.56 299 ASN A C 1
ATOM 2287 O O . ASN A 1 299 ? -97.859 -11.190 119.798 1.00 87.56 299 ASN A O 1
ATOM 2291 N N . ALA A 1 300 ? -95.639 -11.026 119.505 1.00 87.81 300 ALA A N 1
ATOM 2292 C CA . ALA A 1 300 ? -95.325 -10.823 120.918 1.00 87.81 300 ALA A CA 1
ATOM 2293 C C . ALA A 1 300 ? -95.927 -9.517 121.466 1.00 87.81 300 ALA A C 1
ATOM 2295 O O . ALA A 1 300 ? -96.448 -9.508 122.579 1.00 87.81 300 ALA A O 1
ATOM 2296 N N . ALA A 1 301 ? -95.913 -8.429 120.687 1.00 86.38 301 ALA A N 1
ATOM 2297 C CA . ALA A 1 301 ? -96.541 -7.164 121.065 1.00 86.38 301 ALA A CA 1
ATOM 2298 C C . ALA A 1 301 ? -98.071 -7.292 121.193 1.00 86.38 301 ALA A C 1
ATOM 2300 O O . ALA A 1 301 ? -98.652 -6.740 122.129 1.00 86.38 301 ALA A O 1
ATOM 2301 N N . ILE A 1 302 ? -98.718 -8.048 120.296 1.00 85.38 302 ILE A N 1
ATOM 2302 C CA . ILE A 1 302 ? -100.160 -8.335 120.357 1.00 85.38 302 ILE A CA 1
ATOM 2303 C C . ILE A 1 302 ? -100.501 -9.150 121.614 1.00 85.38 302 ILE A C 1
ATOM 2305 O O . ILE A 1 302 ? -101.413 -8.778 122.352 1.00 85.38 302 ILE A O 1
ATOM 2309 N N . GLU A 1 303 ? -99.767 -10.229 121.900 1.00 86.06 303 GLU A N 1
ATOM 2310 C CA . GLU A 1 303 ? -100.044 -11.078 123.068 1.00 86.06 303 GLU A CA 1
ATOM 2311 C C . GLU A 1 303 ? -99.733 -10.350 124.390 1.00 86.06 303 GLU A C 1
ATOM 2313 O O . GLU A 1 303 ? -100.476 -10.468 125.365 1.00 86.06 303 GLU A O 1
ATOM 2318 N N . ALA A 1 304 ? -98.695 -9.506 124.413 1.00 85.81 304 ALA A N 1
ATOM 2319 C CA . ALA A 1 304 ? -98.403 -8.630 125.544 1.00 85.81 304 ALA A CA 1
ATOM 2320 C C . ALA A 1 304 ? -99.525 -7.603 125.793 1.00 85.81 304 ALA A C 1
ATOM 2322 O O . ALA A 1 304 ? -99.885 -7.366 126.945 1.00 85.81 304 ALA A O 1
ATOM 2323 N N . ALA A 1 305 ? -100.124 -7.038 124.736 1.00 82.75 305 ALA A N 1
ATOM 2324 C CA . ALA A 1 305 ? -101.305 -6.180 124.859 1.00 82.75 305 ALA A CA 1
ATOM 2325 C C . ALA A 1 305 ? -102.527 -6.955 125.387 1.00 82.75 305 ALA A C 1
ATOM 2327 O O . ALA A 1 305 ? -103.313 -6.420 126.170 1.00 82.75 305 ALA A O 1
ATOM 2328 N N . ARG A 1 306 ? -102.660 -8.235 125.013 1.00 84.44 306 ARG A N 1
ATOM 2329 C CA . ARG A 1 306 ? -103.731 -9.130 125.474 1.00 84.44 306 ARG A CA 1
ATOM 2330 C C . ARG A 1 306 ? -103.623 -9.484 126.963 1.00 84.44 306 ARG A C 1
ATOM 2332 O O . ARG A 1 306 ? -104.650 -9.610 127.623 1.00 84.44 306 ARG A O 1
ATOM 2339 N N . ALA A 1 307 ? -102.407 -9.601 127.502 1.00 83.38 307 ALA A N 1
ATOM 2340 C CA . ALA A 1 307 ? -102.140 -9.882 128.919 1.00 83.38 307 ALA A CA 1
ATOM 2341 C C . ALA A 1 307 ? -102.351 -8.673 129.866 1.00 83.38 307 ALA A C 1
ATOM 2343 O O . ALA A 1 307 ? -102.182 -8.801 131.083 1.00 83.38 307 ALA A O 1
ATOM 2344 N N . GLY A 1 308 ? -102.725 -7.500 129.339 1.00 78.88 308 GLY A N 1
ATOM 2345 C CA . GLY A 1 308 ? -103.081 -6.319 130.132 1.00 78.88 308 GLY A CA 1
ATOM 2346 C C . GLY A 1 308 ? -101.928 -5.779 130.991 1.00 78.88 308 GLY A C 1
ATOM 2347 O O . GLY A 1 308 ? -100.797 -5.647 130.526 1.00 78.88 308 GLY A O 1
ATOM 2348 N N . GLU A 1 309 ? -102.199 -5.454 132.261 1.00 77.06 309 GLU A N 1
ATOM 2349 C CA . GLU A 1 309 ? -101.205 -4.868 133.185 1.00 77.06 309 GLU A CA 1
ATOM 2350 C C . GLU A 1 309 ? -99.975 -5.768 133.406 1.00 77.06 309 GLU A C 1
ATOM 2352 O O . GLU A 1 309 ? -98.868 -5.259 133.584 1.00 77.06 309 GLU A O 1
ATOM 2357 N N . HIS A 1 310 ? -100.127 -7.095 133.315 1.00 73.12 310 HIS A N 1
ATOM 2358 C CA . HIS A 1 310 ? -99.020 -8.045 133.469 1.00 73.12 310 HIS A CA 1
ATOM 2359 C C . HIS A 1 310 ? -98.090 -8.111 132.237 1.00 73.12 310 HIS A C 1
ATOM 2361 O O . HIS A 1 310 ? -96.982 -8.635 132.341 1.00 73.12 310 HIS A O 1
ATOM 2367 N N . GLY A 1 311 ? -98.502 -7.564 131.084 1.00 79.81 311 GLY A N 1
ATOM 2368 C CA . GLY A 1 311 ? -97.764 -7.620 129.813 1.00 79.81 311 GLY A CA 1
ATOM 2369 C C . GLY A 1 311 ? -96.965 -6.362 129.446 1.00 79.81 311 GLY A C 1
ATOM 2370 O O . GLY A 1 311 ? -96.206 -6.389 128.477 1.00 79.81 311 GLY A O 1
ATOM 2371 N N . LYS A 1 312 ? -97.076 -5.260 130.207 1.00 77.94 312 LYS A N 1
ATOM 2372 C CA . LYS A 1 312 ? -96.475 -3.952 129.853 1.00 77.94 312 LYS A CA 1
ATOM 2373 C C . LYS A 1 312 ? -94.962 -3.996 129.613 1.00 77.94 312 LYS A C 1
ATOM 2375 O O . LYS A 1 312 ? -94.483 -3.380 128.665 1.00 77.94 312 LYS A O 1
ATOM 2380 N N . GLY A 1 313 ? -94.213 -4.738 130.433 1.00 79.62 313 GLY A N 1
ATOM 2381 C CA . GLY A 1 313 ? -92.763 -4.896 130.255 1.00 79.62 313 GLY A CA 1
ATOM 2382 C C . GLY A 1 313 ? -92.402 -5.649 128.970 1.00 79.62 313 GLY A C 1
ATOM 2383 O O . GLY A 1 313 ? -91.493 -5.245 128.249 1.00 79.62 313 GLY A O 1
ATOM 2384 N N . PHE A 1 314 ? -93.167 -6.692 128.635 1.00 82.69 314 PHE A N 1
ATOM 2385 C CA . PHE A 1 314 ? -92.982 -7.466 127.405 1.00 82.69 314 PHE A CA 1
ATOM 2386 C C . PHE A 1 314 ? -93.351 -6.667 126.148 1.00 82.69 314 PHE A C 1
ATOM 2388 O O . PHE A 1 314 ? -92.669 -6.793 125.133 1.00 82.69 314 PHE A O 1
ATOM 2395 N N . ALA A 1 315 ? -94.363 -5.798 126.218 1.00 83.38 315 ALA A N 1
ATOM 2396 C CA . ALA A 1 315 ? -94.775 -4.956 125.094 1.00 83.38 315 ALA A CA 1
ATOM 2397 C C . ALA A 1 315 ? -93.681 -3.961 124.659 1.00 83.38 315 ALA A C 1
ATOM 2399 O O . ALA A 1 315 ? -93.471 -3.766 123.462 1.00 83.38 315 ALA A O 1
ATOM 2400 N N . VAL A 1 316 ? -92.952 -3.364 125.612 1.00 83.94 316 VAL A N 1
ATOM 2401 C CA . VAL A 1 316 ? -91.853 -2.424 125.311 1.00 83.94 316 VAL A CA 1
ATOM 2402 C C . VAL A 1 316 ? -90.687 -3.142 124.633 1.00 83.94 316 VAL A C 1
ATOM 2404 O O . VAL A 1 316 ? -90.175 -2.665 123.622 1.00 83.94 316 VAL A O 1
ATOM 2407 N N . VAL A 1 317 ? -90.301 -4.316 125.142 1.00 85.12 317 VAL A N 1
ATOM 2408 C CA . VAL A 1 317 ? -89.232 -5.120 124.533 1.00 85.12 317 VAL A CA 1
ATOM 2409 C C . VAL A 1 317 ? -89.635 -5.581 123.131 1.00 85.12 317 VAL A C 1
ATOM 2411 O O . VAL A 1 317 ? -88.840 -5.466 122.204 1.00 85.12 317 VAL A O 1
ATOM 2414 N N . ALA A 1 318 ? -90.878 -6.031 122.939 1.00 86.62 318 ALA A N 1
ATOM 2415 C CA . ALA A 1 318 ? -91.382 -6.430 121.626 1.00 86.62 318 ALA A CA 1
ATOM 2416 C C . ALA A 1 318 ? -91.362 -5.270 120.611 1.00 86.62 318 ALA A C 1
ATOM 2418 O O . ALA A 1 318 ? -90.971 -5.469 119.463 1.00 86.62 318 ALA A O 1
ATOM 2419 N N . ALA A 1 319 ? -91.709 -4.047 121.028 1.00 85.81 319 ALA A N 1
ATOM 2420 C CA . ALA A 1 319 ? -91.623 -2.863 120.171 1.00 85.81 319 ALA A CA 1
ATOM 2421 C C . ALA A 1 319 ? -90.173 -2.518 119.777 1.00 85.81 319 ALA A C 1
ATOM 2423 O O . ALA A 1 319 ? -89.919 -2.180 118.619 1.00 85.81 319 ALA A O 1
ATOM 2424 N N . GLU A 1 320 ? -89.217 -2.648 120.702 1.00 88.00 320 GLU A N 1
ATOM 2425 C CA . GLU A 1 320 ? -87.801 -2.378 120.416 1.00 88.00 320 GLU A CA 1
ATOM 2426 C C . GLU A 1 320 ? -87.193 -3.443 119.487 1.00 88.00 320 GLU A C 1
ATOM 2428 O O . GLU A 1 320 ? -86.496 -3.103 118.530 1.00 88.00 320 GLU A O 1
ATOM 2433 N N . VAL A 1 321 ? -87.529 -4.725 119.687 1.00 88.00 321 VAL A N 1
ATOM 2434 C CA . VAL A 1 321 ? -87.112 -5.823 118.792 1.00 88.00 321 VAL A CA 1
ATOM 2435 C C . VAL A 1 321 ? -87.673 -5.620 117.384 1.00 88.00 321 VAL A C 1
ATOM 2437 O O . VAL A 1 321 ? -86.958 -5.812 116.401 1.00 88.00 321 VAL A O 1
ATOM 2440 N N . ARG A 1 322 ? -88.927 -5.169 117.269 1.00 86.25 322 ARG A N 1
ATOM 2441 C CA . ARG A 1 322 ? -89.555 -4.861 115.981 1.00 86.25 322 ARG A CA 1
ATOM 2442 C C . ARG A 1 322 ? -88.821 -3.741 115.239 1.00 86.25 322 ARG A C 1
ATOM 2444 O O . ARG A 1 322 ? -88.491 -3.884 114.067 1.00 86.25 322 ARG A O 1
ATOM 2451 N N . LYS A 1 323 ? -88.512 -2.649 115.941 1.00 85.50 323 LYS A N 1
ATOM 2452 C CA . LYS A 1 323 ? -87.782 -1.503 115.385 1.00 85.50 323 LYS A CA 1
ATOM 2453 C C . LYS A 1 323 ? -86.357 -1.868 114.963 1.00 85.50 323 LYS A C 1
ATOM 2455 O O . LYS A 1 323 ? -85.850 -1.315 113.991 1.00 85.50 323 LYS A O 1
ATOM 2460 N N . LEU A 1 324 ? -85.706 -2.786 115.680 1.00 85.56 324 LEU A N 1
ATOM 2461 C CA . LEU A 1 324 ? -84.393 -3.300 115.298 1.00 85.56 324 LEU A CA 1
ATOM 2462 C C . LEU A 1 324 ? -84.475 -4.166 114.033 1.00 85.56 324 LEU A C 1
ATOM 2464 O O . LEU A 1 324 ? -83.643 -4.005 113.144 1.00 85.56 324 LEU A O 1
ATOM 2468 N N . ALA A 1 325 ? -85.497 -5.017 113.923 1.00 82.62 325 ALA A N 1
ATOM 2469 C CA . ALA A 1 325 ? -85.744 -5.845 112.745 1.00 82.62 325 ALA A CA 1
ATOM 2470 C C . ALA A 1 325 ? -86.087 -5.021 111.489 1.00 82.62 325 ALA A C 1
ATOM 2472 O O . ALA A 1 325 ? -85.646 -5.367 110.406 1.00 82.62 325 ALA A O 1
ATOM 2473 N N . GLU A 1 326 ? -86.809 -3.902 111.617 1.00 83.12 326 GLU A N 1
ATOM 2474 C CA . GLU A 1 326 ? -87.061 -2.970 110.500 1.00 83.12 326 GLU A CA 1
ATOM 2475 C C . GLU A 1 326 ? -85.796 -2.192 110.061 1.00 83.12 326 GLU A C 1
ATOM 2477 O O . GLU A 1 326 ? -85.773 -1.616 108.974 1.00 83.12 326 GLU A O 1
ATOM 2482 N N . ARG A 1 327 ? -84.748 -2.149 110.899 1.00 77.19 327 ARG A N 1
ATOM 2483 C CA . ARG A 1 327 ? -83.458 -1.486 110.616 1.00 77.19 327 ARG A CA 1
ATOM 2484 C C . ARG A 1 327 ? -82.339 -2.445 110.184 1.00 77.19 327 ARG A C 1
ATOM 2486 O O . ARG A 1 327 ? -81.250 -1.946 109.894 1.00 77.19 327 ARG A O 1
ATOM 2493 N N . SER A 1 328 ? -82.574 -3.760 110.228 1.00 60.34 328 SER A N 1
ATOM 2494 C CA . SER A 1 328 ? -81.576 -4.817 109.978 1.00 60.34 328 SER A CA 1
ATOM 2495 C C . SER A 1 328 ? -81.715 -5.435 108.596 1.00 60.34 328 SER A C 1
ATOM 2497 O O . SER A 1 328 ? -82.851 -5.457 108.079 1.00 60.34 328 SER A O 1
#

Secondary structure (DSSP, 8-state):
--------HHHHHHHHHHHHHHHHHHHH-EEETTEEEPPP--HHHHHHHHHHHHHHHHHHHHHHHHTT--TTSHHHHHHHHHHHHHHHHHHHHHHHHHHHHHHHHHHHHHHHHHHHHHHHHHHHHHHHHHHHHHHHHHHHHHHHHHHHHHHHHHHHHHTT----------SSHHHHHHHHHHHHHHHHHHHHHHHHHHHHHHHHHHHHHHHHHHHHHHHHHHHHHHHHHHHHHHHHHHHHHHHHHHHHHHHHHHHHHHHHHHHHHHHHHHHHHHHHHHHHHHHHHHHHHHHHHHHHHHHHHHHHHHTGGGGHHHHHHHHHHHHHHTT-

pLDDT: mean 87.52, std 11.92, range [29.98, 98.12]

Mean predicted aligned error: 16.33 Å